Protein AF-A0A6B2G0W5-F1 (afdb_monomer_lite)

Organism: Myxobolus squamalis (NCBI:txid59785)

Structure (mmCIF, N/CA/C/O backbone):
data_AF-A0A6B2G0W5-F1
#
_entry.id   AF-A0A6B2G0W5-F1
#
loop_
_atom_site.group_PDB
_atom_site.id
_atom_site.type_symbol
_atom_site.label_atom_id
_atom_site.label_alt_id
_atom_site.label_comp_id
_atom_site.label_asym_id
_atom_site.label_entity_id
_atom_site.label_seq_id
_atom_site.pdbx_PDB_ins_code
_atom_site.Cartn_x
_atom_site.Cartn_y
_atom_site.Cartn_z
_atom_site.occupancy
_atom_site.B_iso_or_equiv
_atom_site.auth_seq_id
_atom_site.auth_comp_id
_atom_site.auth_asym_id
_atom_site.auth_atom_id
_atom_site.pdbx_PDB_model_num
ATOM 1 N N . ILE A 1 1 ? 0.445 6.694 31.716 1.00 33.97 1 ILE A N 1
ATOM 2 C CA . ILE A 1 1 ? 1.192 5.684 30.929 1.00 33.97 1 ILE A CA 1
ATOM 3 C C . ILE A 1 1 ? 0.984 6.035 29.463 1.00 33.97 1 ILE A C 1
ATOM 5 O O . ILE A 1 1 ? -0.129 5.885 28.974 1.00 33.97 1 ILE A O 1
ATOM 9 N N . SER A 1 2 ? 1.980 6.622 28.798 1.00 27.50 2 SER A N 1
ATOM 10 C CA . SER A 1 2 ? 1.926 6.848 27.351 1.00 27.50 2 SER A CA 1
ATOM 11 C C . SER A 1 2 ? 2.017 5.492 26.654 1.00 27.50 2 SER A C 1
ATOM 13 O O . SER A 1 2 ? 2.963 4.739 26.878 1.00 27.50 2 SER A O 1
ATOM 15 N N . LEU A 1 3 ? 1.008 5.144 25.854 1.00 33.47 3 LEU A N 1
ATOM 16 C CA . LEU A 1 3 ? 1.084 3.954 25.010 1.00 33.47 3 LEU A CA 1
ATOM 17 C C . LEU A 1 3 ? 2.195 4.167 23.966 1.00 33.47 3 LEU A C 1
ATOM 19 O O . LEU A 1 3 ? 2.324 5.285 23.456 1.00 33.47 3 LEU A O 1
ATOM 23 N N . PRO A 1 4 ? 3.000 3.137 23.643 1.00 34.88 4 PRO A N 1
ATOM 24 C CA . PRO A 1 4 ? 3.986 3.240 22.575 1.00 34.88 4 PRO A CA 1
ATOM 25 C C . PRO A 1 4 ? 3.297 3.645 21.267 1.00 34.88 4 PRO A C 1
ATOM 27 O O . PRO A 1 4 ? 2.165 3.233 20.995 1.00 34.88 4 PRO A O 1
ATOM 30 N N . ALA A 1 5 ? 3.973 4.472 20.465 1.00 39.47 5 ALA A N 1
ATOM 31 C CA . ALA A 1 5 ? 3.461 4.901 19.170 1.00 39.47 5 ALA A CA 1
ATOM 32 C C . ALA A 1 5 ? 3.174 3.666 18.309 1.00 39.47 5 ALA A C 1
ATOM 34 O O . ALA A 1 5 ? 4.062 2.849 18.067 1.00 39.47 5 ALA A O 1
ATOM 35 N N . ILE A 1 6 ? 1.926 3.511 17.875 1.00 48.94 6 ILE A N 1
ATOM 36 C CA . ILE A 1 6 ? 1.540 2.354 17.078 1.00 48.94 6 ILE A CA 1
ATOM 37 C C . ILE A 1 6 ? 1.966 2.614 15.633 1.00 48.94 6 ILE A C 1
ATOM 39 O O . ILE A 1 6 ? 1.494 3.563 15.007 1.00 48.94 6 ILE A O 1
ATOM 43 N N . SER A 1 7 ? 2.888 1.798 15.123 1.00 47.94 7 SER A N 1
ATOM 44 C CA . SER A 1 7 ? 3.306 1.835 13.723 1.00 47.94 7 SER A CA 1
ATOM 45 C C . SER A 1 7 ? 2.285 1.138 12.833 1.00 47.94 7 SER A C 1
ATOM 47 O O . SER A 1 7 ? 1.754 0.085 13.186 1.00 47.94 7 SER A O 1
ATOM 49 N N . SER A 1 8 ? 2.043 1.708 11.659 1.00 53.97 8 SER A N 1
ATOM 50 C CA . SER A 1 8 ? 1.344 1.020 10.585 1.00 53.97 8 SER A CA 1
ATOM 51 C C . SER A 1 8 ? 2.207 -0.126 10.059 1.00 53.97 8 SER A C 1
ATOM 53 O O . SER A 1 8 ? 3.430 -0.011 9.922 1.00 53.97 8 SER A O 1
ATOM 55 N N . HIS A 1 9 ? 1.560 -1.242 9.759 1.00 61.38 9 HIS A N 1
ATOM 56 C CA . HIS A 1 9 ? 2.193 -2.413 9.188 1.00 61.38 9 HIS A CA 1
ATOM 57 C C . HIS A 1 9 ? 1.568 -2.697 7.827 1.00 61.38 9 HIS A C 1
ATOM 59 O O . HIS A 1 9 ? 0.354 -2.677 7.637 1.00 61.38 9 HIS A O 1
ATOM 65 N N . MET A 1 10 ? 2.429 -2.962 6.856 1.00 71.12 10 MET A N 1
ATOM 66 C CA . MET A 1 10 ? 1.997 -3.604 5.627 1.00 71.12 10 MET A CA 1
ATOM 67 C C . MET A 1 10 ? 1.659 -5.053 5.963 1.00 71.12 10 MET A C 1
ATOM 69 O O . MET A 1 10 ? 2.498 -5.705 6.590 1.00 71.12 10 MET A O 1
ATOM 73 N N . PRO A 1 11 ? 0.494 -5.582 5.556 1.00 56.94 11 PRO A N 1
ATOM 74 C CA . PRO A 1 11 ? 0.101 -6.937 5.932 1.00 56.94 11 PRO A CA 1
ATOM 75 C C . PRO A 1 11 ? 1.122 -7.980 5.487 1.00 56.94 11 PRO A C 1
ATOM 77 O O . PRO A 1 11 ? 1.335 -8.981 6.152 1.00 56.94 11 PRO A O 1
ATOM 80 N N . HIS A 1 12 ? 1.799 -7.709 4.379 1.00 66.69 12 HIS A N 1
ATOM 81 C CA . HIS A 1 12 ? 2.718 -8.628 3.726 1.00 66.69 12 HIS A CA 1
ATOM 82 C C . HIS A 1 12 ? 4.195 -8.245 3.896 1.00 66.69 12 HIS A C 1
ATOM 84 O O . HIS A 1 12 ? 5.059 -8.847 3.257 1.00 66.69 12 HIS A O 1
ATOM 90 N N . ARG A 1 13 ? 4.511 -7.249 4.737 1.00 72.88 13 ARG A N 1
ATOM 91 C CA . ARG A 1 13 ? 5.904 -6.862 4.992 1.00 72.88 13 ARG A CA 1
ATOM 92 C C . ARG A 1 13 ? 6.540 -7.829 5.978 1.00 72.88 13 ARG A C 1
ATOM 94 O O . ARG A 1 13 ? 6.060 -8.008 7.095 1.00 72.88 13 ARG A O 1
ATOM 101 N N . LEU A 1 14 ? 7.684 -8.372 5.583 1.00 66.75 14 LEU A N 1
ATOM 102 C CA . LEU A 1 14 ? 8.526 -9.170 6.464 1.00 66.75 14 LEU A CA 1
ATOM 103 C C . LEU A 1 14 ? 9.409 -8.261 7.338 1.00 66.75 14 LEU A C 1
ATOM 105 O O . LEU A 1 14 ? 9.771 -7.158 6.912 1.00 66.75 14 LEU A O 1
ATOM 109 N N . PRO A 1 15 ? 9.787 -8.694 8.555 1.00 69.44 15 PRO A N 1
ATOM 110 C CA . PRO A 1 15 ? 10.801 -8.000 9.341 1.00 69.44 15 PRO A CA 1
ATOM 111 C C . PRO A 1 15 ? 12.079 -7.794 8.519 1.00 69.44 15 PRO A C 1
ATOM 113 O O . PRO A 1 15 ? 12.518 -8.703 7.811 1.00 69.44 15 PRO A O 1
ATOM 116 N N . LYS A 1 16 ? 12.694 -6.609 8.621 1.00 75.06 16 LYS A N 1
ATOM 117 C CA . LYS A 1 16 ? 13.994 -6.333 7.994 1.00 75.06 16 LYS A CA 1
ATOM 118 C C . LYS A 1 16 ? 15.086 -7.092 8.752 1.00 75.06 16 LYS A C 1
ATOM 120 O O . LYS A 1 16 ? 15.668 -6.558 9.690 1.00 75.06 16 LYS A O 1
ATOM 125 N N . LEU A 1 17 ? 15.295 -8.355 8.388 1.00 76.56 17 LEU A N 1
ATOM 126 C CA . LEU A 1 17 ? 16.346 -9.197 8.966 1.00 76.56 17 LEU A CA 1
ATOM 127 C C . LEU A 1 17 ? 17.730 -8.810 8.430 1.00 76.56 17 LEU A C 1
ATOM 129 O O . LEU A 1 17 ? 18.691 -8.790 9.191 1.00 76.56 17 LEU A O 1
ATOM 133 N N . ASP A 1 18 ? 17.810 -8.462 7.144 1.00 84.44 18 ASP A N 1
ATOM 134 C CA . ASP A 1 18 ? 18.999 -7.906 6.498 1.00 84.44 18 ASP A CA 1
ATOM 135 C C . ASP A 1 18 ? 18.712 -6.438 6.107 1.00 84.44 18 ASP A C 1
ATOM 137 O O . ASP A 1 18 ? 17.709 -6.164 5.437 1.00 84.44 18 ASP A O 1
ATOM 141 N N . PRO A 1 19 ? 19.537 -5.467 6.547 1.00 82.44 19 PRO A N 1
ATOM 142 C CA . PRO A 1 19 ? 19.355 -4.061 6.197 1.00 82.44 19 PRO A CA 1
ATOM 143 C C . PRO A 1 19 ? 19.582 -3.761 4.707 1.00 82.44 19 PRO A C 1
ATOM 145 O O . PRO A 1 19 ? 19.058 -2.761 4.218 1.00 82.44 19 PRO A O 1
ATOM 148 N N . LEU A 1 20 ? 20.338 -4.599 3.991 1.00 87.75 20 LEU A N 1
ATOM 149 C CA . LEU A 1 20 ? 20.686 -4.402 2.581 1.00 87.75 20 LEU A CA 1
ATOM 150 C C . LEU A 1 20 ? 19.699 -5.078 1.629 1.00 87.75 20 LEU A C 1
ATOM 152 O O . LEU A 1 20 ? 19.490 -4.573 0.524 1.00 87.75 20 LEU A O 1
ATOM 156 N N . ASN A 1 21 ? 19.101 -6.194 2.056 1.00 91.75 21 ASN A N 1
ATOM 157 C CA . ASN A 1 21 ? 18.176 -6.990 1.255 1.00 91.75 21 ASN A CA 1
ATOM 158 C C . ASN A 1 21 ? 16.942 -7.373 2.070 1.00 91.75 21 ASN A C 1
ATOM 160 O O . ASN A 1 21 ? 17.004 -8.194 2.982 1.00 91.75 21 ASN A O 1
ATOM 164 N N . TYR A 1 22 ? 15.788 -6.808 1.731 1.00 91.81 22 TYR A N 1
ATOM 165 C CA . TYR A 1 22 ? 14.559 -7.069 2.476 1.00 91.81 22 TYR A CA 1
ATOM 166 C C . TYR A 1 22 ? 13.320 -6.989 1.593 1.00 91.81 22 TYR A C 1
ATOM 168 O O . TYR A 1 22 ? 13.272 -6.266 0.599 1.00 91.81 22 TYR A O 1
ATOM 176 N N . TYR A 1 23 ? 12.283 -7.721 1.991 1.00 93.19 23 TYR A N 1
ATOM 177 C CA . TYR A 1 23 ? 10.992 -7.704 1.314 1.00 93.19 23 TYR A CA 1
ATOM 178 C C . TYR A 1 23 ? 10.145 -6.522 1.785 1.00 93.19 23 TYR A C 1
ATOM 180 O O . TYR A 1 23 ? 9.943 -6.314 2.983 1.00 93.19 23 TYR A O 1
ATOM 188 N N . LEU A 1 24 ? 9.610 -5.771 0.826 1.00 93.12 24 LEU A N 1
ATOM 189 C CA . LEU A 1 24 ? 8.559 -4.785 1.058 1.00 93.12 24 LEU A CA 1
ATOM 190 C C . LEU A 1 24 ? 7.192 -5.464 1.155 1.00 93.12 24 LEU A C 1
ATOM 192 O O . LEU A 1 24 ? 6.403 -5.107 2.028 1.00 93.12 24 LEU A O 1
ATOM 196 N N . THR A 1 25 ? 6.947 -6.452 0.290 1.00 94.00 25 THR A N 1
ATOM 197 C CA . THR A 1 25 ? 5.727 -7.265 0.282 1.00 94.00 25 THR A CA 1
ATOM 198 C C . THR A 1 25 ? 6.008 -8.673 -0.243 1.00 94.00 25 THR A C 1
ATOM 200 O O . THR A 1 25 ? 6.854 -8.869 -1.123 1.00 94.00 25 THR A O 1
ATOM 203 N N . TRP A 1 26 ? 5.282 -9.649 0.290 1.00 93.50 26 TRP A N 1
ATOM 204 C CA . TRP A 1 26 ? 5.163 -11.000 -0.245 1.00 93.50 26 TRP A CA 1
ATOM 205 C C . TRP A 1 26 ? 3.711 -11.459 -0.101 1.00 93.50 26 TRP A C 1
ATOM 207 O O . TRP A 1 26 ? 3.226 -11.706 1.007 1.00 93.50 26 TRP A O 1
ATOM 217 N N . ASN A 1 27 ? 3.016 -11.604 -1.225 1.00 91.31 27 ASN A N 1
ATOM 218 C CA . ASN A 1 27 ? 1.647 -12.112 -1.254 1.00 91.31 27 ASN A CA 1
ATOM 219 C C . ASN A 1 27 ? 1.510 -13.278 -2.251 1.00 91.31 27 ASN A C 1
ATOM 221 O O . ASN A 1 27 ? 2.501 -13.871 -2.681 1.00 91.31 27 ASN A O 1
ATOM 225 N N . THR A 1 28 ? 0.274 -13.656 -2.575 1.00 91.12 28 THR A N 1
ATOM 226 C CA . THR A 1 28 ? -0.022 -14.782 -3.473 1.00 91.12 28 THR A CA 1
ATOM 227 C C . THR A 1 28 ? 0.287 -14.506 -4.942 1.00 91.12 28 THR A C 1
ATOM 229 O O . THR A 1 28 ? 0.281 -15.447 -5.726 1.00 91.12 28 THR A O 1
ATOM 232 N N . ILE A 1 29 ? 0.534 -13.252 -5.324 1.00 94.00 29 ILE A N 1
ATOM 233 C CA . ILE A 1 29 ? 0.865 -12.854 -6.697 1.00 94.00 29 ILE A CA 1
ATOM 234 C C . ILE A 1 29 ? 2.377 -12.852 -6.908 1.00 94.00 29 ILE A C 1
ATOM 236 O O . ILE A 1 29 ? 2.876 -13.346 -7.920 1.00 94.00 29 ILE A O 1
ATOM 240 N N . GLY A 1 30 ? 3.121 -12.323 -5.939 1.00 94.88 30 GLY A N 1
ATOM 241 C CA . GLY A 1 30 ? 4.558 -12.178 -6.082 1.00 94.88 30 GLY A CA 1
ATOM 242 C C . GLY A 1 30 ? 5.251 -11.589 -4.866 1.00 94.88 30 GLY A C 1
ATOM 243 O O . GLY A 1 30 ? 4.706 -11.526 -3.758 1.00 94.88 30 GLY A O 1
ATOM 244 N N . THR A 1 31 ? 6.482 -11.151 -5.100 1.00 96.12 31 THR A N 1
ATOM 245 C CA . THR A 1 31 ? 7.335 -10.480 -4.125 1.00 96.12 31 THR A CA 1
ATOM 246 C C . THR A 1 31 ? 7.822 -9.143 -4.668 1.00 96.12 31 THR A C 1
ATOM 248 O O . THR A 1 31 ? 8.103 -8.989 -5.858 1.00 96.12 31 THR A O 1
ATOM 251 N N . VAL A 1 32 ? 7.951 -8.169 -3.769 1.00 97.25 32 VAL A N 1
ATOM 252 C CA . VAL A 1 32 ? 8.681 -6.925 -4.026 1.00 97.25 32 VAL A CA 1
ATOM 253 C C . VAL A 1 32 ? 9.747 -6.794 -2.954 1.00 97.25 32 VAL A C 1
ATOM 255 O O . VAL A 1 32 ? 9.435 -6.793 -1.761 1.00 97.25 32 VAL A O 1
ATOM 258 N N . ALA A 1 33 ? 11.002 -6.699 -3.372 1.00 95.75 33 ALA A N 1
ATOM 259 C CA . ALA A 1 33 ? 12.156 -6.604 -2.491 1.00 95.75 33 ALA A CA 1
ATOM 260 C C . ALA A 1 33 ? 13.023 -5.399 -2.849 1.00 95.75 33 ALA A C 1
ATOM 262 O O . ALA A 1 33 ? 13.127 -5.025 -4.014 1.00 95.75 33 ALA A O 1
ATOM 263 N N . VAL A 1 34 ? 13.673 -4.823 -1.843 1.00 95.38 34 VAL A N 1
ATOM 264 C CA . VAL A 1 34 ? 14.775 -3.879 -2.033 1.00 95.38 34 VAL A CA 1
ATOM 265 C C . VAL A 1 34 ? 16.074 -4.654 -1.890 1.00 95.38 34 VAL A C 1
ATOM 267 O O . VAL A 1 34 ? 16.225 -5.416 -0.935 1.00 95.38 34 VAL A O 1
ATOM 270 N N . LEU A 1 35 ? 16.984 -4.465 -2.841 1.00 95.19 35 LEU A N 1
ATOM 271 C CA . LEU A 1 35 ? 18.309 -5.071 -2.875 1.00 95.19 35 LEU A CA 1
ATOM 272 C C . LEU A 1 35 ? 19.355 -3.974 -3.039 1.00 95.19 35 LEU A C 1
ATOM 274 O O . LEU A 1 35 ? 19.201 -3.096 -3.889 1.00 95.19 35 LEU A O 1
ATOM 278 N N . THR A 1 36 ? 20.435 -4.050 -2.272 1.00 94.12 36 THR A N 1
ATOM 279 C CA . THR A 1 36 ? 21.589 -3.162 -2.441 1.00 94.12 36 THR A CA 1
ATOM 280 C C . THR A 1 36 ? 22.670 -3.889 -3.233 1.00 94.12 36 THR A C 1
ATOM 282 O O . THR A 1 36 ? 23.095 -4.981 -2.858 1.00 94.12 36 THR A O 1
ATOM 285 N N . THR A 1 37 ? 23.108 -3.312 -4.352 1.00 92.19 37 THR A N 1
ATOM 286 C CA . THR A 1 37 ? 24.182 -3.888 -5.171 1.00 92.19 37 THR A CA 1
ATOM 287 C C . THR A 1 37 ? 25.544 -3.744 -4.498 1.00 92.19 37 THR A C 1
ATOM 289 O O . THR A 1 37 ? 25.717 -2.962 -3.565 1.00 92.19 37 THR A O 1
ATOM 292 N N . VAL A 1 38 ? 26.545 -4.458 -5.023 1.00 89.44 38 VAL A N 1
ATOM 293 C CA . VAL A 1 38 ? 27.947 -4.347 -4.579 1.00 89.44 38 VAL A CA 1
ATOM 294 C C . VAL A 1 38 ? 28.461 -2.904 -4.679 1.00 89.44 38 VAL A C 1
ATOM 296 O O . VAL A 1 38 ? 29.177 -2.448 -3.794 1.00 89.44 38 VAL A O 1
ATOM 299 N N . ASP A 1 39 ? 28.021 -2.161 -5.698 1.00 90.25 39 ASP A N 1
ATOM 300 C CA . ASP A 1 39 ? 28.363 -0.745 -5.899 1.00 90.25 39 ASP A CA 1
ATOM 301 C C . ASP A 1 39 ? 27.563 0.216 -4.992 1.00 90.25 39 ASP A C 1
ATOM 303 O O . ASP A 1 39 ? 27.613 1.431 -5.179 1.00 90.25 39 ASP A O 1
ATOM 307 N N . GLY A 1 40 ? 26.763 -0.305 -4.056 1.00 89.44 40 GLY A N 1
ATOM 308 C CA . GLY A 1 40 ? 25.947 0.484 -3.132 1.00 89.44 40 GLY A CA 1
ATOM 309 C C . GLY A 1 40 ? 24.660 1.061 -3.732 1.00 89.44 40 GLY A C 1
ATOM 310 O O . GLY A 1 40 ? 24.051 1.939 -3.125 1.00 89.44 40 GLY A O 1
ATOM 311 N N . LYS A 1 41 ? 24.220 0.601 -4.912 1.00 91.56 41 LYS A N 1
ATOM 312 C CA . LYS A 1 41 ? 22.981 1.088 -5.545 1.00 91.56 41 LYS A CA 1
ATOM 313 C C . LYS A 1 41 ? 21.770 0.327 -5.017 1.00 91.56 41 LYS A C 1
ATOM 315 O O . LYS A 1 41 ? 21.776 -0.900 -4.991 1.00 91.56 41 LYS A O 1
ATOM 320 N N . SER A 1 42 ? 20.713 1.051 -4.663 1.00 94.06 42 SER A N 1
ATOM 321 C CA . SER A 1 42 ? 19.437 0.472 -4.233 1.00 94.06 42 SER A CA 1
ATOM 322 C C . SER A 1 42 ? 18.574 0.119 -5.452 1.00 94.06 42 SER A C 1
ATOM 324 O O . SER A 1 42 ? 18.397 0.935 -6.359 1.00 94.06 42 SER A O 1
ATOM 326 N N . ILE A 1 43 ? 18.051 -1.106 -5.498 1.00 96.81 43 ILE A N 1
ATOM 327 C CA . ILE A 1 43 ? 17.206 -1.635 -6.577 1.00 96.81 43 ILE A CA 1
ATOM 328 C C . ILE A 1 43 ? 15.918 -2.186 -5.971 1.00 96.81 43 ILE A C 1
ATOM 330 O O . ILE A 1 43 ? 15.966 -2.978 -5.033 1.00 96.81 43 ILE A O 1
ATOM 334 N N . VAL A 1 44 ? 14.768 -1.828 -6.542 1.00 97.12 44 VAL A N 1
ATOM 335 C CA . VAL A 1 44 ? 13.503 -2.525 -6.288 1.00 97.12 44 VAL A CA 1
ATOM 336 C C . VAL A 1 44 ? 13.367 -3.664 -7.294 1.00 97.12 44 VAL A C 1
ATOM 338 O O . VAL A 1 44 ? 13.323 -3.439 -8.504 1.00 97.12 44 VAL A O 1
ATOM 341 N N . LYS A 1 45 ? 13.301 -4.896 -6.794 1.00 97.50 45 LYS A N 1
ATOM 342 C CA . LYS A 1 45 ? 13.079 -6.110 -7.578 1.00 97.50 45 LYS A CA 1
ATOM 343 C C . LYS A 1 45 ? 11.657 -6.609 -7.370 1.00 97.50 45 LYS A C 1
ATOM 345 O O . LYS A 1 45 ? 11.255 -6.874 -6.239 1.00 97.50 45 LYS A O 1
ATOM 350 N N . ILE A 1 46 ? 10.931 -6.783 -8.467 1.00 97.38 46 ILE A N 1
ATOM 351 C CA . ILE A 1 46 ? 9.557 -7.285 -8.497 1.00 97.38 46 ILE A CA 1
ATOM 352 C C . ILE A 1 46 ? 9.572 -8.650 -9.184 1.00 97.38 46 ILE A C 1
ATOM 354 O O . ILE A 1 46 ? 10.072 -8.780 -10.306 1.00 97.38 46 ILE A O 1
ATOM 358 N N . GLN A 1 47 ? 9.058 -9.677 -8.511 1.00 97.19 47 GLN A N 1
ATOM 359 C CA . GLN A 1 47 ? 8.984 -11.037 -9.043 1.00 97.19 47 GLN A CA 1
ATOM 360 C C . GLN A 1 47 ? 7.564 -11.573 -8.924 1.00 97.19 47 GLN A C 1
ATOM 362 O O . GLN A 1 47 ? 6.976 -11.533 -7.848 1.00 97.19 47 GLN A O 1
ATOM 367 N N . PHE A 1 48 ? 7.044 -12.117 -10.017 1.00 96.00 48 PHE A N 1
ATOM 368 C CA . PHE A 1 48 ? 5.761 -12.808 -10.048 1.00 96.00 48 PHE A CA 1
ATOM 369 C C . PHE A 1 48 ? 5.986 -14.292 -9.784 1.00 96.00 48 PHE A C 1
ATOM 371 O O . PHE A 1 48 ? 6.955 -14.868 -10.287 1.00 96.00 48 PHE A O 1
ATOM 378 N N . HIS A 1 49 ? 5.104 -14.914 -9.000 1.00 94.81 49 HIS A N 1
ATOM 379 C CA . HIS A 1 49 ? 5.151 -16.366 -8.801 1.00 94.81 49 HIS A CA 1
ATOM 380 C C . HIS A 1 49 ? 4.793 -17.106 -10.092 1.00 94.81 49 HIS A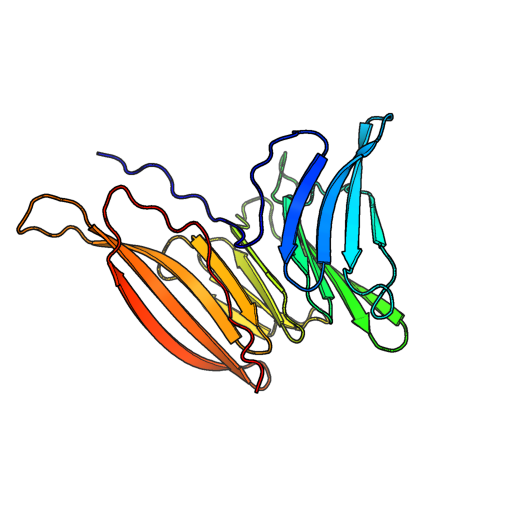 C 1
ATOM 382 O O . HIS A 1 49 ? 5.376 -18.147 -10.385 1.00 94.81 49 HIS A O 1
ATOM 388 N N . ASP A 1 50 ? 3.873 -16.542 -10.879 1.00 92.69 50 ASP A N 1
ATOM 389 C CA . ASP A 1 50 ? 3.548 -17.007 -12.224 1.00 92.69 50 ASP A CA 1
ATOM 390 C C . ASP A 1 50 ? 4.244 -16.134 -13.277 1.00 92.69 50 ASP A C 1
ATOM 392 O O . ASP A 1 50 ? 3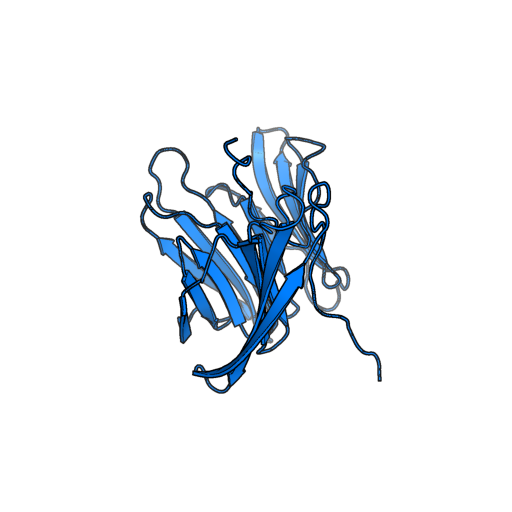.851 -15.000 -13.549 1.00 92.69 50 ASP A O 1
ATOM 396 N N . THR A 1 51 ? 5.295 -16.676 -13.887 1.00 90.12 51 THR A N 1
ATOM 397 C CA . THR A 1 51 ? 6.065 -15.979 -14.933 1.00 90.12 51 THR A CA 1
ATOM 398 C C . THR A 1 51 ? 5.351 -15.918 -16.282 1.00 90.12 51 THR A C 1
ATOM 400 O O . THR A 1 51 ? 5.785 -15.169 -17.156 1.00 90.12 51 THR A O 1
ATOM 403 N N . THR A 1 52 ? 4.257 -16.668 -16.461 1.00 89.69 52 THR A N 1
ATOM 404 C CA . THR A 1 52 ? 3.403 -16.545 -17.650 1.00 89.69 52 THR A CA 1
ATOM 405 C C . THR A 1 52 ? 2.544 -15.285 -17.600 1.00 89.69 52 THR A C 1
ATOM 407 O O . THR A 1 52 ? 2.145 -14.781 -18.647 1.00 89.69 52 THR A O 1
ATOM 410 N N . HIS A 1 53 ? 2.314 -14.748 -16.395 1.00 86.75 53 HIS A N 1
ATOM 411 C CA . HIS A 1 53 ? 1.576 -13.508 -16.180 1.00 86.75 53 HIS A CA 1
ATOM 412 C C . HIS A 1 53 ? 2.416 -12.280 -16.531 1.00 86.75 53 HIS A C 1
ATOM 414 O O . HIS A 1 53 ? 2.006 -11.453 -17.341 1.00 86.75 53 HIS A O 1
ATOM 420 N N . HIS A 1 54 ? 3.605 -12.158 -15.933 1.00 92.19 54 HIS A N 1
ATOM 421 C CA . HIS A 1 54 ? 4.521 -11.060 -16.226 1.00 92.19 54 HIS A CA 1
ATOM 422 C C . HIS A 1 54 ? 5.975 -11.423 -15.891 1.00 92.19 54 HIS A C 1
ATOM 424 O O . HIS A 1 54 ? 6.264 -12.164 -14.947 1.00 92.19 54 HIS A O 1
ATOM 430 N N . SER A 1 55 ? 6.918 -10.870 -16.657 1.00 92.50 55 SER A N 1
ATOM 431 C CA . SER A 1 55 ? 8.352 -11.024 -16.388 1.00 92.50 55 SER A CA 1
ATOM 432 C C . SER A 1 55 ? 8.795 -10.234 -15.145 1.00 92.50 55 SER A C 1
ATOM 434 O O . SER A 1 55 ? 8.121 -9.307 -14.697 1.00 92.50 55 SER A O 1
ATOM 436 N N . SER A 1 56 ? 9.935 -10.589 -14.547 1.00 95.00 56 SER A N 1
ATOM 437 C CA . SER A 1 56 ? 10.465 -9.833 -13.404 1.00 95.00 56 SER A CA 1
ATOM 438 C C . SER A 1 56 ? 10.860 -8.410 -13.799 1.00 95.00 56 SER A C 1
ATOM 440 O O . SER A 1 56 ? 11.487 -8.220 -14.840 1.00 95.00 56 SER A O 1
ATOM 442 N N . ILE A 1 57 ? 10.605 -7.441 -12.920 1.00 95.69 57 ILE A N 1
ATOM 443 C CA . ILE A 1 57 ? 10.939 -6.028 -13.143 1.00 95.69 57 ILE A CA 1
ATOM 444 C C . ILE A 1 57 ? 12.050 -5.612 -12.172 1.00 95.69 57 ILE A C 1
ATOM 446 O O . ILE A 1 57 ? 12.030 -5.971 -10.992 1.00 95.69 57 ILE A O 1
ATOM 450 N N . LEU A 1 58 ? 13.025 -4.851 -12.673 1.00 95.81 58 LEU A N 1
ATOM 451 C CA . LEU A 1 58 ? 14.099 -4.243 -11.886 1.00 95.81 58 LEU A CA 1
ATOM 452 C C . LEU A 1 58 ? 14.045 -2.726 -12.054 1.00 95.81 58 LEU A C 1
ATOM 454 O O . LEU A 1 58 ? 14.170 -2.223 -13.168 1.00 95.81 58 LEU A O 1
ATOM 458 N N . LEU A 1 59 ? 13.886 -2.007 -10.946 1.00 95.75 59 LEU A N 1
ATOM 459 C CA . LEU A 1 59 ? 13.824 -0.548 -10.915 1.00 95.75 59 LEU A CA 1
ATOM 460 C C . LEU A 1 59 ? 14.964 -0.004 -10.059 1.00 95.75 59 LEU A C 1
ATOM 462 O O . LEU A 1 59 ? 15.243 -0.533 -8.984 1.00 95.75 59 LEU A O 1
ATOM 466 N N . GLN A 1 60 ? 15.604 1.078 -10.497 1.00 95.06 60 GLN A N 1
ATOM 467 C CA . GLN A 1 60 ? 16.512 1.818 -9.620 1.00 95.06 60 GLN A CA 1
ATOM 468 C C . GLN A 1 60 ? 15.698 2.521 -8.533 1.00 95.06 60 GLN A C 1
ATOM 470 O O . GLN A 1 60 ? 14.743 3.236 -8.830 1.00 95.06 60 GLN A O 1
ATOM 475 N N . ASN A 1 61 ? 16.075 2.326 -7.274 1.00 93.00 61 ASN A N 1
ATOM 476 C CA . ASN A 1 61 ? 15.357 2.877 -6.134 1.00 93.00 61 ASN A CA 1
ATOM 477 C C . ASN A 1 61 ? 15.910 4.256 -5.744 1.00 93.00 61 ASN A C 1
ATOM 479 O O . ASN A 1 61 ? 16.438 4.434 -4.652 1.00 93.00 61 ASN A O 1
ATOM 483 N N . ASN A 1 62 ? 15.822 5.222 -6.660 1.00 90.75 62 ASN A N 1
ATOM 484 C CA . ASN A 1 62 ? 16.330 6.582 -6.431 1.00 90.75 62 ASN A CA 1
ATOM 485 C C . ASN A 1 62 ? 15.458 7.389 -5.452 1.00 90.75 62 ASN A C 1
ATOM 487 O O . ASN A 1 62 ? 15.905 8.407 -4.933 1.00 90.75 62 ASN A O 1
ATOM 491 N N . ASP A 1 63 ? 14.220 6.942 -5.228 1.00 90.12 63 ASP A N 1
ATOM 492 C CA . ASP A 1 63 ? 13.232 7.598 -4.370 1.00 90.12 63 ASP A CA 1
ATOM 493 C C . ASP A 1 63 ? 13.103 6.936 -2.987 1.00 90.12 63 ASP A C 1
ATOM 495 O O . ASP A 1 63 ? 12.213 7.307 -2.228 1.00 90.12 63 ASP A O 1
ATOM 499 N N . ASP A 1 64 ? 13.948 5.952 -2.656 1.00 90.19 64 ASP A N 1
ATOM 500 C CA . ASP A 1 64 ? 13.910 5.214 -1.385 1.00 90.19 64 ASP A CA 1
ATOM 501 C C . ASP A 1 64 ? 12.517 4.646 -1.041 1.00 90.19 64 ASP A C 1
ATOM 503 O O . ASP A 1 64 ? 11.999 4.781 0.074 1.00 90.19 64 ASP A O 1
ATOM 507 N N . PHE A 1 65 ? 11.888 3.970 -2.008 1.00 93.06 65 PHE A N 1
ATOM 508 C CA . PHE A 1 65 ? 10.608 3.296 -1.814 1.00 93.06 65 PHE A CA 1
ATOM 509 C C . PHE A 1 65 ? 10.677 2.325 -0.631 1.00 93.06 65 PHE A C 1
ATOM 511 O O . PHE A 1 65 ? 11.487 1.395 -0.593 1.00 93.06 65 PHE A O 1
ATOM 518 N N . CYS A 1 66 ? 9.796 2.549 0.342 1.00 90.62 66 CYS A N 1
ATOM 519 C CA . CYS A 1 66 ? 9.761 1.818 1.602 1.00 90.62 66 CYS A CA 1
ATOM 520 C C . CYS A 1 66 ? 8.437 1.072 1.806 1.00 90.62 66 CYS A C 1
ATOM 522 O O . CYS A 1 66 ? 8.353 0.199 2.667 1.00 90.62 66 CYS A O 1
ATOM 524 N N . PHE A 1 67 ? 7.417 1.358 1.002 1.00 94.12 67 PHE A N 1
ATOM 525 C CA . PHE A 1 67 ? 6.139 0.657 0.953 1.00 94.12 67 PHE A CA 1
ATOM 526 C C . PHE A 1 67 ? 5.948 0.041 -0.431 1.00 94.12 67 PHE A C 1
ATOM 528 O O . PHE A 1 67 ? 6.320 0.659 -1.425 1.00 94.12 67 PHE A O 1
ATOM 535 N N . ALA A 1 68 ? 5.357 -1.152 -0.494 1.00 95.94 68 ALA A N 1
ATOM 536 C CA . ALA A 1 68 ? 4.958 -1.763 -1.752 1.00 95.94 68 ALA A CA 1
ATOM 537 C C . ALA A 1 68 ? 3.745 -2.670 -1.564 1.00 95.94 68 ALA A C 1
ATOM 539 O O . ALA A 1 68 ? 3.588 -3.265 -0.497 1.00 95.94 68 ALA A O 1
ATOM 540 N N . ASP A 1 69 ? 2.960 -2.824 -2.624 1.00 96.81 69 ASP A N 1
ATOM 541 C CA . ASP A 1 69 ? 1.996 -3.909 -2.766 1.00 96.81 69 ASP A CA 1
ATOM 542 C C . ASP A 1 69 ? 1.866 -4.323 -4.242 1.00 96.81 69 ASP A C 1
ATOM 544 O O . ASP A 1 69 ? 2.196 -3.547 -5.143 1.00 96.81 69 ASP A O 1
ATOM 548 N N . ILE A 1 70 ? 1.436 -5.560 -4.496 1.00 95.81 70 ILE A N 1
ATOM 549 C CA . ILE A 1 70 ? 1.395 -6.154 -5.841 1.00 95.81 70 ILE A CA 1
ATOM 550 C C . ILE A 1 70 ? 0.091 -6.917 -6.083 1.00 95.81 70 ILE A C 1
ATOM 552 O O . ILE A 1 70 ? -0.366 -7.682 -5.240 1.00 95.81 70 ILE A O 1
ATOM 556 N N . SER A 1 71 ? -0.495 -6.729 -7.257 1.00 95.12 71 SER A N 1
ATOM 557 C CA . SER A 1 71 ? -1.686 -7.415 -7.752 1.00 95.12 71 SER A CA 1
ATOM 558 C C . SER A 1 71 ? -1.419 -7.989 -9.149 1.00 95.12 71 SER A C 1
ATOM 560 O O . SER A 1 71 ? -0.319 -7.840 -9.687 1.00 95.12 71 SER A O 1
ATOM 562 N N . ASN A 1 72 ? -2.407 -8.656 -9.752 1.00 93.38 72 ASN A N 1
ATOM 563 C CA . ASN A 1 72 ? -2.274 -9.106 -11.138 1.00 93.38 72 ASN A CA 1
ATOM 564 C C . ASN A 1 72 ? -2.307 -7.923 -12.112 1.00 93.38 72 ASN A C 1
ATOM 566 O O . ASN A 1 72 ? -1.757 -8.025 -13.202 1.00 93.38 72 ASN A O 1
ATOM 570 N N . ALA A 1 73 ? -2.940 -6.806 -11.749 1.00 95.00 73 ALA A N 1
ATOM 571 C CA . ALA A 1 73 ? -3.033 -5.649 -12.637 1.00 95.00 73 ALA A CA 1
ATOM 572 C C . ALA A 1 73 ? -1.952 -4.590 -12.400 1.00 95.00 73 ALA A C 1
ATOM 574 O O . ALA A 1 73 ? -1.736 -3.761 -13.281 1.00 95.00 73 ALA A O 1
ATOM 575 N N . ALA A 1 74 ? -1.309 -4.552 -11.229 1.00 96.12 74 ALA A N 1
ATOM 576 C CA . ALA A 1 74 ? -0.328 -3.515 -10.934 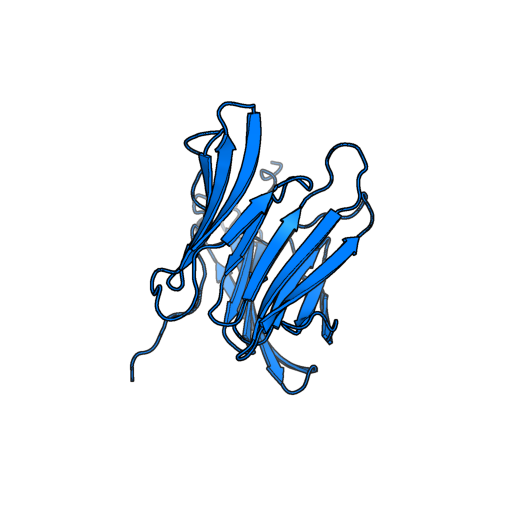1.00 96.12 74 ALA A CA 1
ATOM 577 C C . ALA A 1 74 ? 0.614 -3.834 -9.775 1.00 96.12 74 ALA A C 1
ATOM 579 O O . ALA A 1 74 ? 0.303 -4.595 -8.861 1.00 96.12 74 ALA A O 1
ATOM 580 N N . VAL A 1 75 ? 1.740 -3.132 -9.759 1.00 97.25 75 VAL A N 1
ATOM 581 C CA . VAL A 1 75 ? 2.566 -2.934 -8.567 1.00 97.25 75 VAL A CA 1
ATOM 582 C C . VAL A 1 75 ? 2.534 -1.460 -8.191 1.00 97.25 75 VAL A C 1
ATOM 584 O O . VAL A 1 75 ? 2.639 -0.587 -9.054 1.00 97.25 75 VAL A O 1
ATOM 587 N N . CYS A 1 76 ? 2.388 -1.170 -6.903 1.00 97.00 76 CYS A N 1
ATOM 588 C CA . CYS A 1 76 ? 2.494 0.184 -6.377 1.00 97.00 76 CYS A CA 1
ATOM 589 C C . CYS A 1 76 ? 3.601 0.252 -5.326 1.00 97.00 76 CYS A C 1
ATOM 591 O O . CYS A 1 76 ? 3.785 -0.666 -4.528 1.00 97.00 76 CYS A O 1
ATOM 593 N N . LEU A 1 77 ? 4.348 1.349 -5.344 1.00 97.38 77 LEU A N 1
ATOM 594 C CA . LEU A 1 77 ? 5.448 1.668 -4.449 1.00 97.38 77 LEU A CA 1
ATOM 595 C C . LEU A 1 77 ? 5.182 3.034 -3.825 1.00 97.38 77 LEU A C 1
ATOM 597 O O . LEU A 1 77 ? 4.644 3.924 -4.483 1.00 97.38 77 LEU A O 1
ATOM 601 N N . ALA A 1 78 ? 5.583 3.230 -2.574 1.00 95.62 78 ALA A N 1
ATOM 602 C CA . ALA A 1 78 ? 5.571 4.556 -1.974 1.00 95.62 78 ALA A CA 1
ATOM 603 C C . ALA A 1 78 ? 6.823 4.826 -1.144 1.00 95.62 78 ALA A C 1
ATOM 605 O O . ALA A 1 78 ? 7.363 3.931 -0.485 1.00 95.62 78 ALA A O 1
ATOM 606 N N . SER A 1 79 ? 7.283 6.070 -1.204 1.00 92.25 79 SER A N 1
ATOM 607 C CA . SER A 1 79 ? 8.426 6.573 -0.456 1.00 92.25 79 SER A CA 1
ATOM 608 C C . SER A 1 79 ? 7.980 7.564 0.604 1.00 92.25 79 SER A C 1
ATOM 610 O O . SER A 1 79 ? 7.038 8.336 0.418 1.00 92.25 79 SER A O 1
ATOM 612 N N . THR A 1 80 ? 8.669 7.530 1.737 1.00 84.62 80 THR A N 1
ATOM 613 C CA . THR A 1 80 ? 8.505 8.517 2.802 1.00 84.62 80 THR A CA 1
ATOM 614 C C . THR A 1 80 ? 9.659 9.497 2.756 1.00 84.62 80 THR A C 1
ATOM 616 O O . THR A 1 80 ? 10.802 9.055 2.671 1.00 84.62 80 THR A O 1
ATOM 619 N N . SER A 1 81 ? 9.363 10.791 2.865 1.00 74.12 81 SER A N 1
ATOM 620 C CA . SER A 1 81 ? 10.340 11.873 2.829 1.00 74.12 81 SER A CA 1
ATOM 621 C C . SER A 1 81 ? 11.511 11.585 3.760 1.00 74.12 81 SER A C 1
ATOM 623 O O . SER A 1 81 ? 11.356 11.442 4.976 1.00 74.12 81 SER A O 1
ATOM 625 N N . THR A 1 82 ? 12.697 11.534 3.171 1.00 65.00 82 THR A N 1
ATOM 626 C CA . THR A 1 82 ? 13.963 11.718 3.860 1.00 65.00 82 THR A CA 1
ATOM 627 C C . THR A 1 82 ? 14.492 13.084 3.422 1.00 65.00 82 THR A C 1
ATOM 629 O O . THR A 1 82 ? 14.442 13.444 2.248 1.00 65.00 82 THR A O 1
ATOM 632 N N . LEU A 1 83 ? 14.951 13.899 4.377 1.00 66.88 83 LEU A N 1
ATOM 633 C CA . LEU A 1 83 ? 15.659 15.159 4.093 1.00 66.88 83 LEU A CA 1
ATOM 634 C C . LEU A 1 83 ? 14.843 16.240 3.345 1.00 66.88 83 LEU A C 1
ATOM 636 O O . LEU A 1 83 ? 15.413 17.056 2.627 1.00 66.88 83 LEU A O 1
ATOM 640 N N . GLY A 1 84 ? 13.519 16.286 3.532 1.00 67.62 84 GLY A N 1
ATOM 641 C CA . GLY A 1 84 ? 12.670 17.359 2.992 1.00 67.62 84 GLY A CA 1
ATOM 642 C C . GLY A 1 84 ? 12.250 17.177 1.531 1.00 67.62 84 GLY A C 1
ATOM 643 O O . GLY A 1 84 ? 11.642 18.082 0.966 1.00 67.62 84 GLY A O 1
ATOM 644 N N . LEU A 1 85 ? 12.534 16.015 0.934 1.00 79.69 85 LEU A N 1
ATOM 645 C CA . LEU A 1 85 ? 12.029 15.636 -0.387 1.00 79.69 85 LEU A CA 1
ATOM 646 C C . LEU A 1 85 ? 10.528 15.324 -0.343 1.00 79.69 85 LEU A C 1
ATOM 648 O O . LEU A 1 85 ? 10.002 14.903 0.688 1.00 79.69 85 LEU A O 1
ATOM 652 N N . ASP A 1 86 ? 9.838 15.498 -1.466 1.00 88.00 86 ASP A N 1
ATOM 653 C CA . ASP A 1 86 ? 8.430 15.121 -1.583 1.00 88.00 86 ASP A CA 1
ATOM 654 C C . ASP A 1 86 ? 8.243 13.608 -1.409 1.00 88.00 86 ASP A C 1
ATOM 656 O O . ASP A 1 86 ? 9.013 12.796 -1.926 1.00 88.00 86 ASP A O 1
ATOM 660 N N . ASN A 1 87 ? 7.173 13.229 -0.712 1.00 90.94 87 ASN A N 1
ATOM 661 C CA . ASN A 1 87 ? 6.735 11.840 -0.649 1.00 90.94 87 ASN A CA 1
ATOM 662 C C . ASN A 1 87 ? 6.173 11.442 -2.017 1.00 90.94 87 ASN A C 1
ATOM 664 O O . ASN A 1 87 ? 5.448 12.227 -2.631 1.00 90.94 87 ASN A O 1
ATOM 668 N N . LYS A 1 88 ? 6.437 10.223 -2.491 1.00 93.62 88 LYS A N 1
ATOM 669 C CA . LYS A 1 88 ? 5.946 9.776 -3.802 1.00 93.62 88 LYS A CA 1
ATOM 670 C C . LYS A 1 88 ? 5.173 8.478 -3.698 1.00 93.62 88 LYS A C 1
ATOM 672 O O . LYS A 1 88 ? 5.521 7.594 -2.922 1.00 93.62 88 LYS A O 1
ATOM 677 N N . ILE A 1 89 ? 4.153 8.358 -4.537 1.00 95.75 89 ILE A N 1
ATOM 678 C CA . ILE A 1 89 ? 3.602 7.073 -4.958 1.00 95.75 89 ILE A CA 1
ATOM 679 C C . ILE A 1 89 ? 3.980 6.857 -6.422 1.00 95.75 89 ILE A C 1
ATOM 681 O O . ILE A 1 89 ? 3.838 7.765 -7.242 1.00 95.75 89 ILE A O 1
ATOM 685 N N . TYR A 1 90 ? 4.470 5.664 -6.723 1.00 97.00 90 TYR A N 1
ATOM 686 C CA . TYR A 1 90 ? 4.784 5.195 -8.062 1.00 97.00 90 TYR A CA 1
ATOM 687 C C . TYR A 1 90 ? 3.993 3.925 -8.329 1.00 97.00 90 TYR A C 1
ATOM 689 O O . TYR A 1 90 ? 3.905 3.060 -7.460 1.00 97.00 90 TYR A O 1
ATOM 697 N N . CYS A 1 91 ? 3.412 3.794 -9.510 1.00 97.31 91 CYS A N 1
ATOM 698 C CA . CYS A 1 91 ? 2.686 2.593 -9.879 1.00 97.31 91 CYS A CA 1
ATOM 699 C C . CYS A 1 91 ? 3.006 2.193 -11.309 1.00 97.31 91 CYS A C 1
ATOM 701 O O . CYS A 1 91 ? 3.032 3.043 -12.193 1.00 97.31 91 CYS A O 1
ATOM 703 N N . VAL A 1 92 ? 3.199 0.892 -11.517 1.00 96.88 92 VAL A N 1
ATOM 704 C CA . VAL A 1 92 ? 3.258 0.266 -12.838 1.00 96.88 92 VAL A CA 1
ATOM 705 C C . VAL A 1 92 ? 1.999 -0.571 -13.007 1.00 96.88 92 VAL A C 1
ATOM 707 O O . VAL A 1 92 ? 1.722 -1.448 -12.188 1.00 96.88 92 VAL A O 1
ATOM 710 N N . CYS A 1 93 ? 1.242 -0.287 -14.061 1.00 95.00 93 CYS A N 1
ATOM 711 C CA . CYS A 1 93 ? 0.034 -1.002 -14.451 1.00 95.00 93 CYS A CA 1
ATOM 712 C C . CYS A 1 93 ? 0.376 -1.994 -15.557 1.00 95.00 93 CYS A C 1
ATOM 714 O O . CYS A 1 93 ? 0.875 -1.584 -16.606 1.00 95.00 93 CYS A O 1
ATOM 716 N N . PHE A 1 94 ? 0.039 -3.260 -15.351 1.00 92.38 94 PHE A N 1
ATOM 717 C CA . PHE A 1 94 ? 0.199 -4.336 -16.321 1.00 92.38 94 PHE A CA 1
ATOM 718 C C . PHE A 1 94 ? -1.050 -4.373 -17.209 1.00 92.38 94 PHE A C 1
ATOM 720 O O . PHE A 1 94 ? -2.067 -4.978 -16.864 1.00 92.38 94 PHE A O 1
ATOM 727 N N . LEU A 1 95 ? -1.021 -3.652 -18.332 1.00 82.50 95 LEU A N 1
ATOM 728 C CA . LEU A 1 95 ? -2.107 -3.684 -19.318 1.00 82.50 95 LEU A CA 1
ATOM 729 C C . LEU A 1 95 ? -1.800 -4.723 -20.399 1.00 82.50 95 LEU A C 1
ATOM 731 O O . LEU A 1 95 ? -0.642 -4.975 -20.715 1.00 82.50 95 LEU A O 1
ATOM 735 N N . LEU A 1 96 ? -2.849 -5.252 -21.039 1.00 74.75 96 LEU A N 1
ATOM 736 C CA . LEU A 1 96 ? -2.774 -6.356 -22.009 1.00 74.75 96 LEU A CA 1
ATOM 737 C C . LEU A 1 96 ? -1.689 -6.191 -23.095 1.00 74.75 96 LEU A C 1
ATOM 739 O O . LEU A 1 96 ? -1.108 -7.174 -23.537 1.00 74.75 96 LEU A O 1
ATOM 743 N N . ASN A 1 97 ? -1.437 -4.953 -23.535 1.00 74.50 97 ASN A N 1
ATOM 744 C CA . ASN A 1 97 ? -0.545 -4.669 -24.663 1.00 74.50 97 ASN A CA 1
ATOM 745 C C . ASN A 1 97 ? 0.776 -4.001 -24.260 1.00 74.50 97 ASN A C 1
ATOM 747 O O . ASN A 1 97 ? 1.739 -4.056 -25.025 1.00 74.50 97 ASN A O 1
ATOM 751 N N . ARG A 1 98 ? 0.807 -3.289 -23.129 1.00 81.50 98 ARG A N 1
ATOM 752 C CA . ARG A 1 98 ? 1.968 -2.507 -22.693 1.00 81.50 98 ARG A CA 1
ATOM 753 C C . ARG A 1 98 ? 1.802 -2.065 -21.249 1.00 81.50 98 ARG A C 1
ATOM 755 O O . ARG A 1 98 ? 0.755 -1.529 -20.894 1.00 81.50 98 ARG A O 1
ATOM 762 N N . ASP A 1 99 ? 2.881 -2.142 -20.488 1.00 90.25 99 ASP A N 1
ATOM 763 C CA . ASP A 1 99 ? 2.939 -1.507 -19.182 1.00 90.25 99 ASP A CA 1
ATOM 764 C C . ASP A 1 99 ? 2.860 0.017 -19.290 1.00 90.25 99 ASP A C 1
ATOM 766 O O . ASP A 1 99 ? 3.504 0.654 -20.135 1.00 90.25 99 ASP A O 1
ATOM 770 N N . THR A 1 100 ? 2.075 0.605 -18.397 1.00 93.31 100 THR A N 1
ATOM 771 C CA . THR A 1 100 ? 2.009 2.055 -18.214 1.00 93.31 100 THR A CA 1
ATOM 772 C C . THR A 1 100 ? 2.291 2.381 -16.769 1.00 93.31 100 THR A C 1
ATOM 774 O O . THR A 1 100 ? 1.706 1.767 -15.879 1.00 93.31 100 THR A O 1
ATOM 777 N N . ASP A 1 101 ? 3.122 3.379 -16.529 1.00 95.19 101 ASP A N 1
ATOM 778 C CA . ASP A 1 101 ? 3.436 3.838 -15.191 1.00 95.19 101 ASP A CA 1
ATOM 779 C C . ASP A 1 101 ? 2.956 5.266 -14.935 1.00 95.19 101 ASP A C 1
ATOM 781 O O . ASP A 1 101 ? 2.739 6.062 -15.853 1.00 95.19 101 ASP A O 1
ATOM 785 N N . TRP A 1 102 ? 2.752 5.583 -13.661 1.00 96.75 102 TRP A N 1
ATOM 786 C CA . TRP A 1 102 ? 2.427 6.929 -13.216 1.00 96.75 102 TRP A CA 1
ATOM 787 C C . TRP A 1 102 ? 3.019 7.209 -11.837 1.00 96.75 102 TRP A C 1
ATOM 789 O O . TRP A 1 102 ? 3.210 6.314 -11.010 1.00 96.75 102 TRP A O 1
ATOM 799 N N . THR A 1 103 ? 3.266 8.493 -11.584 1.00 96.25 103 THR A N 1
ATOM 800 C CA . THR A 1 103 ? 3.826 8.992 -10.327 1.00 96.25 103 THR A CA 1
ATOM 801 C C . THR A 1 103 ? 2.975 10.134 -9.807 1.00 96.25 103 THR A C 1
ATOM 803 O O . THR A 1 103 ? 2.543 10.996 -10.574 1.00 96.25 103 THR A O 1
ATOM 806 N N . LYS A 1 104 ? 2.779 10.188 -8.490 1.00 95.38 104 LYS A N 1
ATOM 807 C CA . LYS A 1 104 ? 2.206 11.356 -7.822 1.00 95.38 104 LYS A CA 1
ATOM 808 C C . LYS A 1 104 ? 3.055 11.751 -6.621 1.00 95.38 104 LYS A C 1
ATOM 810 O O . LYS A 1 104 ? 3.353 10.919 -5.766 1.00 95.38 104 LYS A O 1
ATOM 815 N N . SER A 1 105 ? 3.418 13.027 -6.572 1.00 93.50 105 SER A N 1
ATOM 816 C CA . SER A 1 105 ? 4.152 13.621 -5.457 1.00 93.50 105 SER A CA 1
ATOM 817 C C . SER A 1 105 ? 3.193 14.235 -4.442 1.00 93.50 105 SER A C 1
ATOM 819 O O . SER A 1 105 ? 2.133 14.761 -4.793 1.00 93.50 105 SER A O 1
ATOM 821 N N . PHE A 1 106 ? 3.591 14.191 -3.181 1.00 91.06 106 PHE A N 1
ATOM 822 C CA . PHE A 1 106 ? 2.933 14.841 -2.062 1.00 91.06 106 PHE A CA 1
ATOM 823 C C . PHE A 1 106 ? 3.963 15.636 -1.267 1.00 91.06 106 PHE A C 1
ATOM 825 O O . PHE A 1 106 ? 5.127 15.245 -1.208 1.00 91.06 106 PHE A O 1
ATOM 832 N N . SER A 1 107 ? 3.516 16.705 -0.607 1.00 86.69 107 SER A N 1
ATOM 833 C CA . SER A 1 107 ? 4.400 17.565 0.182 1.00 86.69 107 SER A CA 1
ATOM 834 C C . SER A 1 107 ? 5.233 16.767 1.184 1.00 86.69 107 SER A C 1
ATOM 836 O O . SER A 1 107 ? 4.766 15.770 1.746 1.00 86.69 107 SER A O 1
ATOM 838 N N . SER A 1 108 ? 6.454 17.216 1.445 1.00 83.38 108 SER A N 1
ATOM 839 C CA . SER A 1 108 ? 7.360 16.607 2.427 1.00 83.38 108 SER A CA 1
ATOM 840 C C . SER A 1 108 ? 6.760 16.508 3.839 1.00 83.38 108 SER A C 1
ATOM 842 O O . SER A 1 108 ? 6.985 15.515 4.525 1.00 83.38 108 SER A O 1
ATOM 844 N N . ASP A 1 109 ? 5.900 17.456 4.230 1.00 83.06 109 ASP A N 1
ATOM 845 C CA . ASP A 1 109 ? 5.185 17.457 5.523 1.00 83.06 109 ASP A CA 1
ATOM 846 C C . ASP A 1 109 ? 4.157 16.331 5.678 1.00 83.06 109 ASP A C 1
ATOM 848 O O . ASP A 1 109 ? 3.578 16.122 6.749 1.00 83.06 109 ASP A O 1
ATOM 852 N N . SER A 1 110 ? 3.859 15.628 4.591 1.00 84.25 110 SER A N 1
ATOM 853 C CA . SER A 1 110 ? 2.901 14.548 4.638 1.00 84.25 110 SER A CA 1
ATOM 854 C C . SER A 1 110 ? 3.489 13.232 5.117 1.00 84.25 110 SER A C 1
ATOM 856 O O . SER A 1 110 ? 4.646 12.899 4.878 1.00 84.25 110 SER A O 1
ATOM 858 N N . LYS A 1 111 ? 2.650 12.449 5.792 1.00 87.69 111 LYS A N 1
ATOM 859 C CA . LYS A 1 111 ? 3.028 11.161 6.354 1.00 87.69 111 LYS A CA 1
ATOM 860 C C . LYS A 1 111 ? 2.269 10.050 5.653 1.00 87.69 111 LYS A C 1
ATOM 862 O O . LYS A 1 111 ? 1.108 9.788 5.978 1.00 87.69 111 LYS A O 1
ATOM 867 N N . ILE A 1 112 ? 2.943 9.372 4.728 1.00 91.25 112 ILE A N 1
ATOM 868 C CA . ILE A 1 112 ? 2.472 8.089 4.206 1.00 91.25 112 ILE A CA 1
ATOM 869 C C . ILE A 1 112 ? 2.583 7.049 5.322 1.00 91.25 112 ILE A C 1
ATOM 871 O O . ILE A 1 112 ? 3.620 6.907 5.969 1.00 91.25 112 ILE A O 1
ATOM 875 N N . GLN A 1 113 ? 1.480 6.354 5.575 1.00 91.50 113 GLN A N 1
ATOM 876 C CA . GLN A 1 113 ? 1.360 5.371 6.647 1.00 91.50 113 GLN A CA 1
ATOM 877 C C . GLN A 1 113 ? 1.188 3.962 6.087 1.00 91.50 113 GLN A C 1
ATOM 879 O O . GLN A 1 113 ? 1.750 3.017 6.629 1.00 91.50 113 GLN A O 1
ATOM 884 N N . ASN A 1 114 ? 0.415 3.785 5.021 1.00 93.12 114 ASN A N 1
ATOM 885 C CA . ASN A 1 114 ? 0.141 2.463 4.469 1.00 93.12 114 ASN A CA 1
ATOM 886 C C . ASN A 1 114 ? -0.226 2.572 2.986 1.00 93.12 114 ASN A C 1
ATOM 888 O O . ASN A 1 114 ? -0.595 3.650 2.520 1.00 93.12 114 ASN A O 1
ATOM 892 N N . LEU A 1 115 ? -0.131 1.469 2.254 1.00 95.75 115 LEU A N 1
ATOM 893 C CA . LEU A 1 115 ? -0.425 1.394 0.826 1.00 95.75 115 LEU A CA 1
ATOM 894 C C . LEU A 1 115 ? -0.982 -0.003 0.518 1.00 95.75 115 LEU A C 1
ATOM 896 O O . LEU A 1 115 ? -0.557 -0.984 1.114 1.00 95.75 115 LEU A O 1
ATOM 900 N N . CYS A 1 116 ? -1.944 -0.099 -0.389 1.00 95.75 116 CYS A N 1
ATOM 901 C CA . CYS A 1 116 ? -2.458 -1.379 -0.865 1.00 95.75 116 CYS A CA 1
ATOM 902 C C . CYS A 1 116 ? -2.741 -1.334 -2.366 1.00 95.75 116 CYS A C 1
ATOM 904 O O . CYS A 1 116 ? -3.022 -0.269 -2.927 1.00 95.75 116 CYS A O 1
ATOM 906 N N . CYS A 1 117 ? -2.688 -2.499 -3.002 1.00 95.12 117 CYS A N 1
ATOM 907 C CA . CYS A 1 117 ? -2.952 -2.695 -4.419 1.00 95.12 117 CYS A CA 1
ATOM 908 C C . CYS A 1 117 ? -3.985 -3.802 -4.618 1.00 95.12 117 CYS A C 1
ATOM 910 O O . CYS A 1 117 ? -3.975 -4.828 -3.945 1.00 95.12 117 CYS A O 1
ATOM 912 N N . SER A 1 118 ? -4.854 -3.617 -5.599 1.00 94.31 118 SER A N 1
ATOM 913 C CA . SER A 1 118 ? -5.727 -4.659 -6.130 1.00 94.31 118 SER A CA 1
ATOM 914 C C . SER A 1 118 ? -5.716 -4.596 -7.651 1.00 94.31 118 SER A C 1
ATOM 916 O O . SER A 1 118 ? -5.005 -3.784 -8.244 1.00 94.31 118 SER A O 1
ATOM 918 N N . ASP A 1 119 ? -6.522 -5.431 -8.298 1.00 93.12 119 ASP A N 1
ATOM 919 C CA . ASP A 1 119 ? -6.621 -5.419 -9.756 1.00 93.12 119 ASP A CA 1
ATOM 920 C C . ASP A 1 119 ? -7.395 -4.197 -10.295 1.00 93.12 119 ASP A C 1
ATOM 922 O O . ASP A 1 119 ? -7.394 -3.946 -11.498 1.00 93.12 119 ASP A O 1
ATOM 926 N N . LYS A 1 120 ? -8.059 -3.418 -9.424 1.00 92.81 120 LYS A N 1
ATOM 927 C CA . LYS A 1 120 ? -8.913 -2.285 -9.830 1.00 92.81 120 LYS A CA 1
ATOM 928 C C . LYS A 1 120 ? -8.575 -0.959 -9.156 1.00 92.81 120 LYS A C 1
ATOM 930 O O . LYS A 1 120 ? -8.766 0.099 -9.760 1.00 92.81 120 LYS A O 1
ATOM 935 N N . LEU A 1 121 ? -8.060 -0.995 -7.930 1.00 94.62 121 LEU A N 1
ATOM 936 C CA . LEU A 1 121 ? -7.771 0.199 -7.141 1.00 94.62 121 LEU A CA 1
ATOM 937 C C . LEU A 1 121 ? -6.461 0.118 -6.362 1.00 94.62 121 LEU A C 1
ATOM 939 O O . LEU A 1 121 ? -5.958 -0.964 -6.050 1.00 94.62 121 LEU A O 1
ATOM 943 N N . ILE A 1 122 ? -5.960 1.299 -6.016 1.00 96.38 122 ILE A N 1
ATOM 944 C CA . ILE A 1 122 ? -4.797 1.525 -5.163 1.00 96.38 122 ILE A CA 1
ATOM 945 C C . ILE A 1 122 ? -5.232 2.431 -4.016 1.00 96.38 122 ILE A C 1
ATOM 947 O O . ILE A 1 122 ? -5.774 3.515 -4.240 1.00 96.38 122 ILE A O 1
ATOM 951 N N . GLY A 1 123 ? -5.005 1.988 -2.784 1.00 96.25 123 GLY A N 1
ATOM 952 C CA . GLY A 1 123 ? -5.283 2.768 -1.583 1.00 96.25 123 GLY A CA 1
ATOM 953 C C . GLY A 1 123 ? -3.990 3.291 -0.974 1.00 96.25 123 GLY A C 1
ATOM 954 O O . GLY A 1 123 ? -3.056 2.525 -0.772 1.00 96.25 123 GLY A O 1
ATOM 955 N N . LEU A 1 124 ? -3.938 4.578 -0.640 1.00 96.56 124 LEU A N 1
ATOM 956 C CA . LEU A 1 124 ? -2.813 5.207 0.049 1.00 96.56 124 LEU A CA 1
ATOM 957 C C . LEU A 1 124 ? -3.305 5.852 1.343 1.00 96.56 124 LEU A C 1
ATOM 959 O O . LEU A 1 124 ? -4.021 6.854 1.307 1.00 96.56 124 LEU 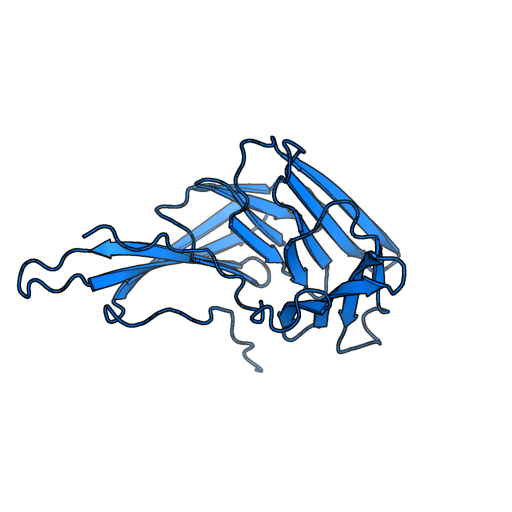A O 1
ATOM 963 N N . ALA A 1 125 ? -2.899 5.305 2.487 1.00 95.06 125 ALA A N 1
ATOM 964 C CA . ALA A 1 125 ? -3.144 5.938 3.773 1.00 95.06 125 ALA A CA 1
ATOM 965 C C . ALA A 1 125 ? -2.096 7.021 4.034 1.00 95.06 125 ALA A C 1
ATOM 967 O O . ALA A 1 125 ? -0.888 6.773 4.051 1.00 95.06 125 ALA A O 1
ATOM 968 N N . PHE A 1 126 ? -2.591 8.229 4.243 1.00 90.12 126 PHE A N 1
ATOM 969 C CA . PHE A 1 126 ? -1.839 9.467 4.275 1.00 90.12 126 PHE A CA 1
ATOM 970 C C . PHE A 1 126 ? -2.427 10.366 5.364 1.00 90.12 126 PHE A C 1
ATOM 972 O O . PHE A 1 126 ? -3.613 10.697 5.322 1.00 90.12 126 PHE A O 1
ATOM 979 N N . ASN A 1 127 ? -1.616 10.812 6.323 1.00 88.00 127 ASN A N 1
ATOM 980 C CA . ASN A 1 127 ? -2.059 11.621 7.467 1.00 88.00 127 ASN A CA 1
ATOM 981 C C . ASN A 1 127 ? -3.254 10.987 8.217 1.00 88.00 127 ASN A C 1
ATOM 983 O O . ASN A 1 127 ? -3.063 10.025 8.954 1.00 88.00 127 ASN A O 1
ATOM 987 N N . SER A 1 128 ? -4.464 11.526 8.028 1.00 90.12 128 SER A N 1
ATOM 988 C CA . SER A 1 128 ? -5.725 11.046 8.621 1.00 90.12 128 SER A CA 1
ATOM 989 C C . SER A 1 128 ? -6.757 10.662 7.552 1.00 90.12 128 SER A C 1
ATOM 991 O O . SER A 1 128 ? -7.961 10.746 7.784 1.00 90.12 128 SER A O 1
ATOM 993 N N . LYS A 1 129 ? -6.304 10.313 6.343 1.00 94.06 129 LYS A N 1
ATOM 994 C CA . LYS A 1 129 ? -7.164 9.957 5.211 1.00 94.06 129 LYS A CA 1
ATOM 995 C C . LYS A 1 129 ? -6.594 8.805 4.394 1.00 94.06 129 LYS A C 1
ATOM 997 O O . LYS A 1 129 ? -5.391 8.568 4.378 1.00 94.06 129 LYS A O 1
ATOM 1002 N N . ILE A 1 130 ? -7.467 8.136 3.660 1.00 95.12 130 ILE A N 1
ATOM 1003 C CA . ILE A 1 130 ? -7.125 7.200 2.597 1.00 95.12 130 ILE A CA 1
ATOM 1004 C C . ILE A 1 130 ? -7.448 7.891 1.281 1.00 95.12 130 ILE A C 1
ATOM 1006 O O . ILE A 1 130 ? -8.583 8.311 1.067 1.00 95.12 130 ILE A O 1
ATOM 1010 N N . LEU A 1 131 ? -6.457 8.024 0.409 1.00 95.56 131 LEU A N 1
ATOM 1011 C CA . LEU A 1 131 ? -6.665 8.402 -0.982 1.00 95.56 131 LEU A CA 1
ATOM 1012 C C . LEU A 1 131 ? -6.824 7.132 -1.808 1.00 95.56 131 LEU A C 1
ATOM 1014 O O . LEU A 1 131 ? -6.035 6.201 -1.658 1.00 95.56 131 LEU A O 1
ATOM 1018 N N . ILE A 1 132 ? -7.833 7.103 -2.670 1.00 95.81 132 ILE A N 1
ATOM 1019 C CA . ILE A 1 132 ? -8.122 5.951 -3.518 1.00 95.81 132 ILE A CA 1
ATOM 1020 C C . ILE A 1 132 ? -7.906 6.359 -4.966 1.00 95.81 132 ILE A C 1
ATOM 1022 O O . ILE A 1 132 ? -8.499 7.330 -5.441 1.00 95.81 132 ILE A O 1
ATOM 1026 N N . PHE A 1 133 ? -7.066 5.605 -5.660 1.00 95.44 133 PHE A N 1
ATOM 1027 C CA . PHE A 1 133 ? -6.748 5.783 -7.067 1.00 95.44 133 PHE A CA 1
ATOM 1028 C C . PHE A 1 133 ? -7.257 4.587 -7.865 1.00 95.44 133 PHE A C 1
ATOM 1030 O O . PHE A 1 133 ? -7.268 3.462 -7.361 1.00 95.44 133 PHE A O 1
ATOM 1037 N N . SER A 1 134 ? -7.659 4.811 -9.114 1.00 93.81 134 SER A N 1
ATOM 1038 C CA . SER A 1 134 ? -7.724 3.722 -10.084 1.00 93.81 134 SER A CA 1
ATOM 1039 C C . SER A 1 134 ? -6.314 3.180 -10.301 1.00 93.81 134 SER A C 1
ATOM 1041 O O . SER A 1 134 ? -5.331 3.902 -10.102 1.00 93.81 134 SER A O 1
ATOM 1043 N N . VAL A 1 135 ? -6.204 1.934 -10.764 1.00 93.31 135 VAL A N 1
ATOM 1044 C CA . VAL A 1 135 ? -4.898 1.377 -11.151 1.00 93.31 135 VAL A CA 1
ATOM 1045 C C . VAL A 1 135 ? -4.182 2.306 -12.134 1.00 93.31 135 VAL A C 1
ATOM 1047 O O . VAL A 1 135 ? -3.008 2.575 -11.951 1.00 93.31 135 VAL A O 1
ATOM 1050 N N . THR A 1 136 ? -4.907 2.920 -13.071 1.00 92.44 136 THR A N 1
ATOM 1051 C CA . THR A 1 136 ? -4.375 3.861 -14.073 1.00 92.44 136 THR A CA 1
ATOM 1052 C C . THR A 1 136 ? -4.025 5.268 -13.556 1.00 92.44 136 THR A C 1
ATOM 1054 O O . THR A 1 136 ? -3.666 6.128 -14.357 1.00 92.44 136 THR A O 1
ATOM 1057 N N . GLY A 1 137 ? -4.157 5.545 -12.254 1.00 92.31 137 GLY A N 1
ATOM 1058 C CA . GLY A 1 137 ? -3.695 6.796 -11.633 1.00 92.31 137 GLY A CA 1
ATOM 1059 C C . GLY A 1 137 ? -4.734 7.908 -11.478 1.00 92.31 137 GLY A C 1
ATOM 1060 O O . GLY A 1 137 ? -4.404 8.998 -11.002 1.00 92.31 137 GLY A O 1
ATOM 1061 N N . PHE A 1 138 ? -6.004 7.663 -11.810 1.00 92.69 138 PHE A N 1
ATOM 1062 C CA . PHE A 1 138 ? -7.068 8.633 -11.554 1.00 92.69 138 PHE A CA 1
ATOM 1063 C C . PHE A 1 138 ? -7.454 8.622 -10.070 1.00 92.69 138 PHE A C 1
ATOM 1065 O O . PHE A 1 138 ? -7.834 7.583 -9.536 1.00 92.69 138 PHE A O 1
ATOM 1072 N N . GLN A 1 139 ? -7.385 9.768 -9.386 1.00 93.44 139 GLN A N 1
ATOM 1073 C CA . GLN A 1 139 ? -7.823 9.859 -7.990 1.00 93.44 139 GLN A CA 1
ATOM 1074 C C . GLN A 1 139 ? -9.355 9.823 -7.923 1.00 93.44 139 GLN A C 1
ATOM 1076 O O . GLN A 1 139 ? -10.014 10.775 -8.327 1.00 93.44 139 GLN A O 1
ATOM 1081 N N . MET A 1 140 ? -9.903 8.736 -7.386 1.00 92.44 140 MET A N 1
ATOM 1082 C CA . MET A 1 140 ? -11.341 8.468 -7.349 1.00 92.44 140 MET A CA 1
ATOM 1083 C C . MET A 1 140 ? -12.004 9.072 -6.114 1.00 92.44 140 MET A C 1
ATOM 1085 O O . MET A 1 140 ? -13.038 9.723 -6.215 1.00 92.44 140 MET A O 1
ATOM 1089 N N . ASN A 1 141 ? -11.424 8.843 -4.934 1.00 92.31 141 ASN A N 1
ATOM 1090 C CA . ASN A 1 141 ? -12.073 9.190 -3.674 1.00 92.31 141 ASN A CA 1
ATOM 1091 C C . ASN A 1 141 ? -11.060 9.499 -2.562 1.00 92.31 141 ASN A C 1
ATOM 1093 O O . ASN A 1 141 ? -9.866 9.203 -2.676 1.00 92.31 141 ASN A O 1
ATOM 1097 N N . SER A 1 142 ? -11.552 10.089 -1.475 1.00 93.31 142 SER A N 1
ATOM 1098 C CA . SER A 1 142 ? -10.809 10.293 -0.238 1.00 93.31 142 SER A CA 1
ATOM 1099 C C . SER A 1 142 ? -11.696 10.010 0.969 1.00 93.31 142 SER A C 1
ATOM 1101 O O . SER A 1 142 ? -12.746 10.633 1.116 1.00 93.31 142 SER A O 1
ATOM 1103 N N . ILE A 1 143 ? -11.252 9.121 1.850 1.00 93.00 143 ILE A N 1
ATOM 1104 C CA . ILE A 1 143 ? -12.008 8.689 3.031 1.00 93.00 143 ILE A CA 1
ATOM 1105 C C . ILE A 1 143 ? -11.239 9.098 4.281 1.00 93.00 143 ILE A C 1
ATOM 1107 O O . ILE A 1 143 ? -10.022 8.943 4.332 1.00 93.00 143 ILE A O 1
ATOM 1111 N N . LEU A 1 144 ? -11.926 9.643 5.283 1.00 93.06 144 LEU A N 1
ATOM 1112 C CA . LEU A 1 144 ? -11.303 9.999 6.557 1.00 93.06 144 LEU A CA 1
ATOM 1113 C C . LEU A 1 144 ? -11.122 8.759 7.431 1.00 93.06 144 LEU A C 1
ATOM 1115 O O . LEU A 1 144 ? -12.043 7.961 7.585 1.00 93.06 144 LEU A O 1
ATOM 1119 N N . LEU A 1 145 ? -9.941 8.642 8.030 1.00 90.19 145 LEU A N 1
ATOM 1120 C CA . LEU A 1 145 ? -9.655 7.644 9.052 1.00 90.19 145 LEU A CA 1
ATOM 1121 C C . LEU A 1 145 ? -10.205 8.125 10.394 1.00 90.19 145 LEU A C 1
ATOM 1123 O O . LEU A 1 145 ? -10.110 9.308 10.729 1.00 90.19 145 LEU A O 1
ATOM 1127 N N . SER A 1 146 ? -10.750 7.204 11.184 1.00 87.31 146 SER A N 1
ATOM 1128 C CA . SER A 1 146 ? -11.230 7.507 12.536 1.00 87.31 146 SER A CA 1
ATOM 1129 C C . SER A 1 146 ? -10.119 7.447 13.584 1.00 87.31 146 SER A C 1
ATOM 1131 O O . SER A 1 146 ? -10.279 7.971 14.686 1.00 87.31 146 SER A O 1
ATOM 1133 N N . GLY A 1 147 ? -9.004 6.795 13.263 1.00 85.62 147 GLY A N 1
ATOM 1134 C CA . GLY A 1 147 ? -7.839 6.685 14.129 1.00 85.62 147 GLY A CA 1
ATOM 1135 C C . GLY A 1 147 ? -6.569 6.293 13.373 1.00 85.62 147 GLY A C 1
ATOM 1136 O O . GLY A 1 147 ? -6.559 6.230 12.142 1.00 85.62 147 GLY A O 1
ATOM 1137 N N . PRO A 1 148 ? -5.467 6.035 14.099 1.00 86.12 148 PRO A N 1
ATOM 1138 C CA . PRO A 1 148 ? -4.221 5.578 13.499 1.00 86.12 148 PRO A CA 1
ATOM 1139 C C . PRO A 1 148 ? -4.420 4.259 12.749 1.00 86.12 148 PRO A C 1
ATOM 1141 O O . PRO A 1 148 ? -4.875 3.269 13.336 1.00 86.12 148 PRO A O 1
ATOM 1144 N N . ILE A 1 149 ? -4.052 4.238 11.468 1.00 89.81 149 ILE A N 1
ATOM 1145 C CA . ILE A 1 149 ? -4.160 3.039 10.642 1.00 89.81 149 ILE A CA 1
ATOM 1146 C C . ILE A 1 149 ? -3.073 2.024 11.002 1.00 89.81 149 ILE A C 1
ATOM 1148 O O . ILE A 1 149 ? -1.892 2.353 11.116 1.00 89.81 149 ILE A O 1
ATOM 1152 N N . LEU A 1 150 ? -3.483 0.771 11.158 1.00 89.44 150 LEU A N 1
ATOM 1153 C CA . LEU A 1 150 ? -2.604 -0.377 11.345 1.00 89.44 150 LEU A CA 1
ATOM 1154 C C . LEU A 1 150 ? -2.401 -1.093 10.024 1.00 89.44 150 LEU A C 1
ATOM 1156 O O . LEU A 1 150 ? -1.265 -1.224 9.589 1.00 89.44 150 LEU A O 1
ATOM 1160 N N . TYR A 1 151 ? -3.497 -1.478 9.371 1.00 91.06 151 TYR A N 1
ATOM 1161 C CA . TYR A 1 151 ? -3.480 -2.184 8.096 1.00 91.06 151 TYR A CA 1
ATOM 1162 C C . TYR A 1 151 ? -4.407 -1.512 7.096 1.00 91.06 151 TYR A C 1
ATOM 1164 O O . TYR A 1 151 ? -5.498 -1.054 7.444 1.00 91.06 151 TYR A O 1
ATOM 1172 N N . LEU A 1 152 ? -3.953 -1.500 5.849 1.00 94.38 152 LEU A N 1
ATOM 1173 C CA . LEU A 1 152 ? -4.738 -1.166 4.678 1.00 94.38 152 LEU A CA 1
ATOM 1174 C C . LEU A 1 152 ? -4.593 -2.330 3.704 1.00 94.38 152 LEU A C 1
ATOM 1176 O O . LEU A 1 152 ? -3.473 -2.720 3.384 1.00 94.38 152 LEU A O 1
ATOM 1180 N N . VAL A 1 153 ? -5.706 -2.901 3.261 1.00 94.56 153 VAL A N 1
ATOM 1181 C CA . VAL A 1 153 ? -5.706 -4.020 2.311 1.00 94.56 153 VAL A CA 1
ATOM 1182 C C . VAL A 1 153 ? -6.729 -3.744 1.230 1.00 94.56 153 VAL A C 1
ATOM 1184 O O . VAL A 1 153 ? -7.785 -3.190 1.523 1.00 94.56 153 VAL A O 1
ATOM 1187 N N . ALA A 1 154 ? -6.441 -4.142 -0.003 1.00 94.00 154 ALA A N 1
ATOM 1188 C CA . ALA A 1 154 ? -7.391 -4.062 -1.098 1.00 94.00 154 ALA A CA 1
ATOM 1189 C C . ALA A 1 154 ? -7.613 -5.431 -1.740 1.00 94.00 154 ALA A C 1
ATOM 1191 O O . ALA A 1 154 ? -6.699 -6.249 -1.838 1.00 94.00 154 ALA A O 1
ATOM 1192 N N . LYS A 1 155 ? -8.839 -5.662 -2.203 1.00 92.38 155 LYS A N 1
ATOM 1193 C CA . LYS A 1 155 ? -9.182 -6.780 -3.077 1.00 92.38 155 LYS A CA 1
ATOM 1194 C C . LYS A 1 155 ? -10.299 -6.340 -4.007 1.00 92.38 155 LYS A C 1
ATOM 1196 O O . LYS A 1 155 ? -11.375 -5.975 -3.554 1.00 92.38 155 LYS A O 1
ATOM 1201 N N . ASP A 1 156 ? -10.041 -6.395 -5.306 1.00 90.81 156 ASP A N 1
ATOM 1202 C CA . ASP A 1 156 ? -10.966 -5.955 -6.350 1.00 90.81 156 ASP A CA 1
ATOM 1203 C C . ASP A 1 156 ? -11.483 -4.527 -6.079 1.00 90.81 156 ASP A C 1
ATOM 1205 O O . ASP A 1 156 ? -10.695 -3.593 -6.145 1.00 90.81 156 ASP A O 1
ATOM 1209 N N . GLU A 1 157 ? -12.764 -4.326 -5.757 1.00 93.00 157 GLU A N 1
ATOM 1210 C CA . GLU A 1 157 ? -13.326 -2.998 -5.428 1.00 93.00 157 GLU A CA 1
ATOM 1211 C C . GLU A 1 157 ? -13.519 -2.773 -3.922 1.00 93.00 157 GLU A C 1
ATOM 1213 O O . GLU A 1 157 ? -14.224 -1.855 -3.506 1.00 93.00 157 GLU A O 1
ATOM 1218 N N . PHE A 1 158 ? -12.900 -3.613 -3.097 1.00 93.44 158 PHE A N 1
ATOM 1219 C CA . PHE A 1 158 ? -13.001 -3.559 -1.647 1.00 93.44 158 PHE A CA 1
ATOM 1220 C C . PHE A 1 158 ? -11.706 -3.059 -1.024 1.00 93.44 158 PHE A C 1
ATOM 1222 O O . PHE A 1 158 ? -10.608 -3.472 -1.406 1.00 93.44 158 PHE A O 1
ATOM 1229 N N . ILE A 1 159 ? -11.849 -2.214 -0.008 1.00 94.81 159 ILE A N 1
ATOM 1230 C CA . ILE A 1 159 ? -10.773 -1.812 0.892 1.00 94.81 159 ILE A CA 1
ATOM 1231 C C . ILE A 1 159 ? -11.137 -2.253 2.305 1.00 94.81 159 ILE A C 1
ATOM 1233 O O . ILE A 1 159 ? -12.232 -1.985 2.794 1.00 94.81 159 ILE A O 1
ATOM 1237 N N . LEU A 1 160 ? -10.192 -2.903 2.973 1.00 94.56 160 LEU A N 1
ATOM 1238 C CA . LEU A 1 160 ? -10.253 -3.210 4.392 1.00 94.56 160 LEU A CA 1
ATOM 1239 C C . LEU A 1 160 ? -9.307 -2.273 5.140 1.00 94.56 160 LEU A C 1
ATOM 1241 O O . LEU A 1 160 ? -8.105 -2.247 4.859 1.00 94.56 160 LEU A O 1
ATOM 1245 N N . THR A 1 161 ? -9.834 -1.540 6.116 1.00 94.12 161 THR A N 1
ATOM 1246 C CA . THR A 1 161 ? -9.028 -0.781 7.075 1.00 94.12 161 THR A CA 1
ATOM 1247 C C . THR A 1 161 ? -9.028 -1.501 8.413 1.00 94.12 161 THR A C 1
ATOM 1249 O O . THR A 1 161 ? -10.035 -2.076 8.833 1.00 94.12 161 THR A O 1
ATOM 1252 N N . VAL A 1 162 ? -7.886 -1.476 9.093 1.00 92.38 162 VAL A N 1
ATOM 1253 C CA . VAL A 1 162 ? -7.793 -1.812 10.513 1.00 92.38 162 VAL A CA 1
ATOM 1254 C C . VAL A 1 162 ? -7.146 -0.635 11.213 1.00 92.38 162 VAL A C 1
ATOM 1256 O O . VAL A 1 162 ? -5.997 -0.299 10.938 1.00 92.38 162 VAL A O 1
ATOM 1259 N N . GLU A 1 163 ? -7.876 -0.019 12.127 1.00 90.25 163 GLU A N 1
ATOM 1260 C CA . GLU A 1 163 ? -7.500 1.185 12.853 1.00 90.25 163 GLU A CA 1
ATOM 1261 C C . GLU A 1 163 ? -7.445 0.894 14.349 1.00 90.25 163 GLU A C 1
ATOM 1263 O O . GLU A 1 163 ? -8.234 0.112 14.886 1.00 90.25 163 GLU A O 1
ATOM 1268 N N . CYS A 1 164 ? -6.521 1.541 15.053 1.00 83.31 164 CYS A N 1
ATOM 1269 C CA . CYS A 1 164 ? -6.512 1.467 16.504 1.00 83.31 164 CYS A CA 1
ATOM 1270 C C . CYS A 1 164 ? -7.536 2.438 17.101 1.00 83.31 164 CYS A C 1
ATOM 1272 O O . CYS A 1 164 ? -7.495 3.639 16.845 1.00 83.31 164 CYS A O 1
ATOM 1274 N N . SER A 1 165 ? -8.390 1.919 17.977 1.00 76.69 165 SER A N 1
ATOM 1275 C CA . SER A 1 165 ? -9.285 2.681 18.846 1.00 76.69 165 SER A CA 1
ATOM 1276 C C . SER A 1 165 ? -8.965 2.339 20.305 1.00 76.69 165 SER A C 1
ATOM 1278 O O . SER A 1 165 ? -9.007 1.182 20.715 1.00 76.69 165 SER A O 1
ATOM 1280 N N . ASN A 1 166 ? -8.587 3.322 21.116 1.00 66.19 166 ASN A N 1
ATOM 1281 C CA . ASN A 1 166 ? -8.331 3.058 22.533 1.00 66.19 166 ASN A CA 1
ATOM 1282 C C . ASN A 1 166 ? -9.659 3.119 23.293 1.00 66.19 166 ASN A C 1
ATOM 1284 O O . ASN A 1 166 ? -10.331 4.148 23.248 1.00 66.19 166 ASN A O 1
ATOM 1288 N N . ILE A 1 167 ? -10.027 2.039 23.989 1.00 57.47 167 ILE A N 1
ATOM 1289 C CA . ILE A 1 167 ? -11.186 2.006 24.887 1.00 57.47 167 ILE A CA 1
ATOM 1290 C C . ILE A 1 167 ? -10.676 1.644 26.285 1.00 57.47 167 ILE A C 1
ATOM 1292 O O . ILE A 1 167 ? -10.178 0.546 26.527 1.00 57.47 167 ILE A O 1
ATOM 1296 N N . PHE A 1 168 ? -10.776 2.577 27.226 1.00 55.03 168 PHE A N 1
ATOM 1297 C CA . PHE A 1 168 ? -10.516 2.279 28.633 1.00 55.03 168 PHE A CA 1
ATOM 1298 C C . PHE A 1 168 ? -11.747 1.581 29.211 1.00 55.03 168 PHE A C 1
ATOM 1300 O O . PHE A 1 168 ? -12.842 2.136 29.157 1.00 55.03 168 PHE A O 1
ATOM 1307 N N . ASN A 1 169 ? -11.586 0.364 29.734 1.00 51.38 169 ASN A N 1
ATOM 1308 C CA . ASN A 1 169 ? -12.670 -0.324 30.425 1.00 51.38 169 ASN A CA 1
ATOM 1309 C C . ASN A 1 169 ? -12.570 0.002 31.923 1.00 51.38 169 ASN A C 1
ATOM 1311 O O . ASN A 1 169 ? -11.659 -0.466 32.604 1.00 51.38 169 ASN A O 1
ATOM 1315 N N . GLU A 1 170 ? -13.474 0.845 32.428 1.00 48.78 170 GLU A N 1
ATOM 1316 C CA . GLU A 1 170 ? -13.423 1.362 33.809 1.00 48.78 170 GLU A CA 1
ATOM 1317 C C . GLU A 1 170 ? -13.596 0.274 34.879 1.00 48.78 170 GLU A C 1
ATOM 1319 O O . GLU A 1 170 ? -13.136 0.447 36.003 1.00 48.78 170 GLU A O 1
ATOM 1324 N N . LYS A 1 171 ? -14.232 -0.857 34.545 1.00 53.22 171 LYS A N 1
ATOM 1325 C CA . LYS A 1 171 ? -14.602 -1.883 35.532 1.00 53.22 171 LYS A CA 1
ATOM 1326 C C . LYS A 1 171 ? -13.430 -2.720 36.052 1.00 53.22 171 LYS A C 1
ATOM 1328 O O . LYS A 1 171 ? -13.481 -3.134 37.203 1.00 53.22 171 LYS A O 1
ATOM 1333 N N . ASP A 1 172 ? -12.381 -2.909 35.250 1.00 56.50 172 ASP A N 1
ATOM 1334 C CA . ASP A 1 172 ? -11.252 -3.788 35.601 1.00 56.50 172 ASP A CA 1
ATOM 1335 C C . ASP A 1 172 ? -9.907 -3.047 35.687 1.00 56.50 172 ASP A C 1
ATOM 1337 O O . ASP A 1 172 ? -8.882 -3.653 35.988 1.00 56.50 172 ASP A O 1
ATOM 1341 N N . GLY A 1 173 ? -9.865 -1.744 35.377 1.00 56.34 173 GLY A N 1
ATOM 1342 C CA . GLY A 1 173 ? -8.621 -0.959 35.337 1.00 56.34 173 GLY A CA 1
ATOM 1343 C C . GLY A 1 173 ? -7.615 -1.404 34.262 1.00 56.34 173 GLY A C 1
ATOM 1344 O O . GLY A 1 173 ? -6.544 -0.808 34.139 1.00 56.34 173 GLY A O 1
ATOM 1345 N N . ILE A 1 174 ? -7.948 -2.424 33.463 1.00 56.38 174 ILE A N 1
ATOM 1346 C CA . ILE A 1 174 ? -7.116 -2.932 32.374 1.00 56.38 174 ILE A CA 1
ATOM 1347 C C . ILE A 1 174 ? -7.513 -2.201 31.081 1.00 56.38 174 ILE A C 1
ATOM 1349 O O . ILE A 1 174 ? -8.654 -2.327 30.629 1.00 56.38 174 ILE A O 1
ATOM 1353 N N . PRO A 1 175 ? -6.602 -1.444 30.445 1.00 57.59 175 PRO A N 1
ATOM 1354 C CA . PRO A 1 175 ? -6.867 -0.859 29.135 1.00 57.59 175 PRO A CA 1
ATOM 1355 C C . PRO A 1 175 ? -7.112 -1.966 28.098 1.00 57.59 175 PRO A C 1
ATOM 1357 O O . PRO A 1 175 ? -6.261 -2.831 27.897 1.00 57.59 175 PRO A O 1
ATOM 1360 N N . ILE A 1 176 ? -8.257 -1.935 27.408 1.00 58.19 176 ILE A N 1
ATOM 1361 C CA . ILE A 1 176 ? -8.529 -2.831 26.280 1.00 58.19 176 ILE A CA 1
ATOM 1362 C C . ILE A 1 176 ? 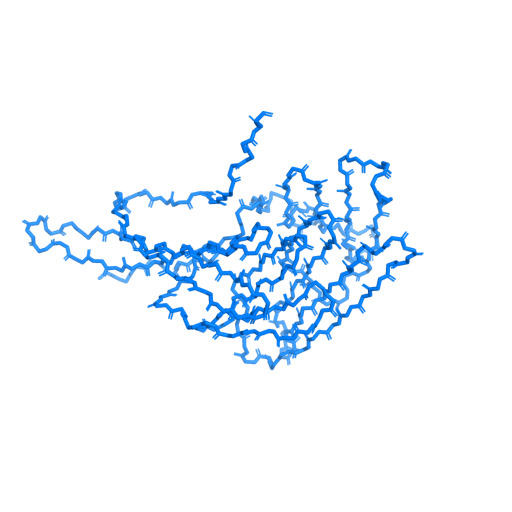-8.199 -2.071 24.999 1.00 58.19 176 ILE A C 1
ATOM 1364 O O . ILE A 1 176 ? -8.756 -1.014 24.699 1.00 58.19 176 ILE A O 1
ATOM 1368 N N . LYS A 1 177 ? -7.278 -2.612 24.205 1.00 71.50 177 LYS A N 1
ATOM 1369 C CA . LYS A 1 177 ? -7.055 -2.092 22.860 1.00 71.50 177 LYS A CA 1
ATOM 1370 C C . LYS A 1 177 ? -8.205 -2.589 21.986 1.00 71.50 177 LYS A C 1
ATOM 1372 O O . LYS A 1 177 ? -8.440 -3.790 21.891 1.00 71.50 177 LYS A O 1
ATOM 1377 N N . SER A 1 178 ? -8.946 -1.670 21.379 1.00 82.50 178 SER A N 1
ATOM 1378 C CA . SER A 1 178 ? -10.008 -2.002 20.433 1.00 82.50 178 SER A CA 1
ATOM 1379 C C . SER A 1 178 ? -9.518 -1.715 19.022 1.00 82.50 178 SER A C 1
ATOM 1381 O O . SER A 1 178 ? -8.880 -0.699 18.749 1.00 82.50 178 SER A O 1
ATOM 1383 N N . LEU A 1 179 ? -9.808 -2.605 18.093 1.00 87.62 179 LEU A N 1
ATOM 1384 C CA . LEU A 1 179 ? -9.561 -2.395 16.681 1.00 87.62 179 LEU A CA 1
ATOM 1385 C C . LEU A 1 179 ? -10.873 -2.002 16.028 1.00 87.62 179 LEU A C 1
ATOM 1387 O O . LEU A 1 179 ? -11.865 -2.713 16.162 1.00 87.62 179 LEU A O 1
ATOM 1391 N N . ARG A 1 180 ? -10.870 -0.887 15.308 1.00 90.56 180 ARG A N 1
ATOM 1392 C CA . ARG A 1 180 ? -11.947 -0.555 14.385 1.00 90.56 180 ARG A CA 1
ATOM 1393 C C . ARG A 1 180 ? -11.578 -1.117 13.027 1.00 90.56 180 ARG A C 1
ATOM 1395 O O . ARG A 1 180 ? -10.489 -0.860 12.529 1.00 90.56 180 ARG A O 1
ATOM 1402 N N . CYS A 1 181 ? -12.478 -1.878 12.436 1.00 91.69 181 CYS A N 1
ATOM 1403 C CA . CYS A 1 181 ? -12.322 -2.412 11.102 1.00 91.69 181 CYS A CA 1
ATOM 1404 C C . CYS A 1 181 ? -13.410 -1.840 10.205 1.00 91.69 181 CYS A C 1
ATOM 1406 O O . CYS A 1 181 ? -14.589 -1.896 10.564 1.00 91.69 181 CYS A O 1
ATOM 1408 N N . GLN A 1 182 ? -13.018 -1.285 9.063 1.00 93.19 182 GLN A N 1
ATOM 1409 C CA . GLN A 1 182 ? -13.963 -0.812 8.060 1.00 93.19 182 GLN A CA 1
ATOM 1410 C C . GLN A 1 182 ? -13.796 -1.622 6.785 1.00 93.19 182 GLN A C 1
ATOM 1412 O O . GLN A 1 182 ? -12.698 -1.716 6.236 1.00 93.19 182 GLN A O 1
ATOM 1417 N N . HIS A 1 183 ? -14.895 -2.200 6.321 1.00 94.31 183 HIS A N 1
ATOM 1418 C CA . HIS A 1 183 ? -15.000 -2.828 5.019 1.00 94.31 183 HIS A CA 1
ATOM 1419 C C . HIS A 1 183 ? -15.698 -1.847 4.078 1.00 94.31 183 HIS A C 1
ATOM 1421 O O . HIS A 1 183 ? -16.874 -1.530 4.244 1.00 94.31 183 HIS A O 1
ATOM 1427 N N . ILE A 1 184 ? -14.934 -1.307 3.139 1.00 94.38 184 ILE A N 1
ATOM 1428 C CA . ILE A 1 184 ? -15.337 -0.222 2.252 1.00 94.38 184 ILE A CA 1
ATOM 1429 C C . ILE A 1 184 ? -15.509 -0.813 0.862 1.00 94.38 184 ILE A C 1
ATOM 1431 O O . ILE A 1 184 ? -14.542 -1.306 0.281 1.00 94.38 184 ILE A O 1
ATOM 1435 N N . GLN A 1 185 ? -16.719 -0.740 0.321 1.00 94.62 185 GLN A N 1
ATOM 1436 C CA . GLN A 1 185 ? -17.001 -1.153 -1.046 1.00 94.62 185 GLN A CA 1
ATOM 1437 C C . GLN A 1 185 ? -17.052 0.064 -1.963 1.00 94.62 185 GLN A C 1
ATOM 1439 O O . GLN A 1 185 ? -17.670 1.083 -1.637 1.00 94.62 185 GLN A O 1
ATOM 1444 N N . LEU A 1 186 ? -16.421 -0.061 -3.126 1.00 91.69 186 LEU A N 1
ATOM 1445 C CA . LEU A 1 186 ? -16.499 0.914 -4.197 1.00 91.69 186 LEU A CA 1
ATOM 1446 C C . LEU A 1 186 ? -17.239 0.339 -5.406 1.00 91.69 186 LEU A C 1
ATOM 1448 O O . LEU A 1 186 ? -17.117 -0.839 -5.717 1.00 91.69 186 LEU A O 1
ATOM 1452 N N . GLN A 1 187 ? -17.978 1.187 -6.115 1.00 87.75 187 GLN A N 1
ATOM 1453 C CA . GLN A 1 187 ? -18.497 0.907 -7.455 1.00 87.75 187 GLN A CA 1
ATOM 1454 C C . GLN A 1 187 ? -18.460 2.189 -8.276 1.00 87.75 187 GLN A C 1
ATOM 1456 O O . GLN A 1 187 ? -18.819 3.263 -7.786 1.00 87.75 187 GLN A O 1
ATOM 1461 N N . HIS A 1 188 ? -18.028 2.084 -9.534 1.00 79.44 188 HIS A N 1
ATOM 1462 C CA . HIS A 1 188 ? -18.003 3.208 -10.477 1.00 79.44 188 HIS A CA 1
ATOM 1463 C C . HIS A 1 188 ? -17.385 4.489 -9.886 1.00 79.44 188 HIS A C 1
ATOM 1465 O O . HIS A 1 188 ? -17.957 5.569 -9.993 1.00 79.44 188 HIS A O 1
ATOM 1471 N N . LEU A 1 189 ? -16.210 4.369 -9.255 1.00 74.50 189 LEU A N 1
ATOM 1472 C CA . LEU A 1 189 ? -15.465 5.475 -8.622 1.00 74.50 189 LEU A CA 1
ATOM 1473 C C . LEU A 1 189 ? -16.092 6.041 -7.328 1.00 74.50 189 LEU A C 1
ATOM 1475 O O . LEU A 1 189 ? -15.505 6.919 -6.695 1.00 74.50 189 LEU A O 1
ATOM 1479 N N . SER A 1 190 ? -17.248 5.537 -6.899 1.00 84.38 190 SER A N 1
ATOM 1480 C CA . SER A 1 190 ? -17.955 5.986 -5.697 1.00 84.38 190 SER A CA 1
ATOM 1481 C C . SER A 1 190 ? -17.883 4.950 -4.576 1.00 84.38 190 SER A C 1
ATOM 1483 O O . SER A 1 190 ? -17.777 3.755 -4.839 1.00 84.38 190 SER A O 1
ATOM 1485 N N . VAL A 1 191 ? -17.926 5.406 -3.322 1.00 89.94 191 VAL A N 1
ATOM 1486 C CA . VAL A 1 191 ? -18.096 4.517 -2.165 1.00 89.94 191 VAL A CA 1
ATOM 1487 C C . VAL A 1 191 ? -19.572 4.160 -2.062 1.00 89.94 191 VAL A C 1
ATOM 1489 O O . VAL A 1 191 ? -20.409 5.055 -1.956 1.00 89.94 191 VAL A O 1
ATOM 1492 N N . THR A 1 192 ? -19.886 2.868 -2.081 1.00 91.31 192 THR A N 1
ATOM 1493 C CA . THR A 1 192 ? -21.267 2.372 -2.007 1.00 91.31 192 THR A CA 1
ATOM 1494 C C . THR A 1 192 ? -21.669 1.973 -0.599 1.00 91.31 192 THR A C 1
ATOM 1496 O O . THR A 1 192 ? -22.815 2.175 -0.207 1.00 91.31 192 THR A O 1
ATOM 1499 N N . SER A 1 193 ? -20.738 1.416 0.173 1.00 92.19 193 SER A N 1
ATOM 1500 C CA . SER A 1 193 ? -20.975 1.027 1.560 1.00 92.19 193 SER A CA 1
ATOM 1501 C C . SER A 1 193 ? -19.693 1.106 2.380 1.00 92.19 193 SER A C 1
ATOM 1503 O O . SER A 1 193 ? -18.581 0.963 1.864 1.00 92.19 193 SER A O 1
ATOM 1505 N N . ILE A 1 194 ? -19.870 1.361 3.675 1.00 93.06 194 ILE A N 1
ATOM 1506 C CA . ILE A 1 194 ? -18.818 1.280 4.684 1.00 93.06 194 ILE A CA 1
ATOM 1507 C C . ILE A 1 194 ? -19.395 0.505 5.862 1.00 93.06 194 ILE A C 1
ATOM 1509 O O . ILE A 1 194 ? -20.123 1.061 6.686 1.00 93.06 194 ILE A O 1
ATOM 1513 N N . ASP A 1 195 ? -19.044 -0.770 5.957 1.00 92.81 195 ASP A N 1
ATOM 1514 C CA . ASP A 1 195 ? -19.432 -1.613 7.080 1.00 92.81 195 ASP A CA 1
ATOM 1515 C C . ASP A 1 195 ? -18.361 -1.513 8.159 1.00 92.81 195 ASP A C 1
ATOM 1517 O O . ASP A 1 195 ? -17.199 -1.862 7.946 1.00 92.81 195 ASP A O 1
ATOM 1521 N N . THR A 1 196 ? -18.736 -0.999 9.329 1.00 92.31 196 THR A N 1
ATOM 1522 C CA . THR A 1 196 ? -17.805 -0.808 10.444 1.00 92.31 196 THR A CA 1
ATOM 1523 C C . THR A 1 196 ? -18.067 -1.833 11.537 1.00 92.31 196 THR A C 1
ATOM 1525 O O . THR A 1 196 ? -19.187 -1.973 12.022 1.00 92.31 196 THR A O 1
ATOM 1528 N N . SER A 1 197 ? -17.009 -2.507 11.971 1.00 90.12 197 SER A N 1
ATOM 1529 C CA . SER A 1 197 ? -17.018 -3.428 13.106 1.00 90.12 197 SER A CA 1
ATOM 1530 C C . SER A 1 197 ? -15.913 -3.053 14.088 1.00 90.12 197 SER A C 1
ATOM 1532 O O . SER A 1 197 ? -14.885 -2.498 13.705 1.00 90.12 197 SER A O 1
ATOM 1534 N N . ASN A 1 198 ? -16.129 -3.321 15.375 1.00 88.50 198 ASN A N 1
ATOM 1535 C CA . ASN A 1 198 ? -15.106 -3.134 16.397 1.00 88.50 198 ASN A CA 1
ATOM 1536 C C . ASN A 1 198 ? -14.774 -4.488 17.025 1.00 88.50 198 ASN A C 1
ATOM 1538 O O . ASN A 1 198 ? -15.674 -5.271 17.328 1.00 88.50 198 ASN A O 1
ATOM 1542 N N . PHE A 1 199 ? -13.489 -4.737 17.248 1.00 84.44 199 PHE A N 1
ATOM 1543 C CA . PHE A 1 199 ? -12.976 -5.963 17.842 1.00 84.44 199 PHE A CA 1
ATOM 1544 C C . PHE A 1 199 ? -12.118 -5.621 19.054 1.00 84.44 199 PHE A C 1
ATOM 1546 O O . PHE A 1 199 ? -11.151 -4.872 18.945 1.00 84.44 199 PHE A O 1
ATOM 1553 N N . ALA A 1 200 ? -12.438 -6.192 20.211 1.00 82.31 200 ALA A N 1
ATOM 1554 C CA . ALA A 1 200 ? -11.548 -6.124 21.361 1.00 82.31 200 ALA A CA 1
ATOM 1555 C C . ALA A 1 200 ? -10.370 -7.084 21.155 1.00 82.31 200 ALA A C 1
ATOM 1557 O O . ALA A 1 200 ? -10.570 -8.236 20.767 1.00 82.31 200 ALA A O 1
ATOM 1558 N N . ILE A 1 201 ? -9.154 -6.626 21.447 1.00 77.50 201 ILE A N 1
ATOM 1559 C CA . ILE A 1 201 ? -7.971 -7.485 21.511 1.00 77.50 201 ILE A CA 1
ATOM 1560 C C . ILE A 1 201 ? -7.348 -7.415 22.915 1.00 77.50 201 ILE A C 1
ATOM 1562 O O . ILE A 1 201 ? -7.387 -6.357 23.553 1.00 77.50 201 ILE A O 1
ATOM 1566 N N . PRO A 1 202 ? -6.775 -8.520 23.431 1.00 74.31 202 PRO A N 1
ATOM 1567 C CA . PRO A 1 202 ? -6.052 -8.501 24.701 1.00 74.31 202 PRO A CA 1
ATOM 1568 C C . PRO A 1 202 ? -4.957 -7.425 24.728 1.00 74.31 202 PRO A C 1
ATOM 1570 O O . PRO A 1 202 ? -4.282 -7.205 23.722 1.00 74.31 202 PRO A O 1
ATOM 1573 N N . TYR A 1 203 ? -4.729 -6.791 25.881 1.00 68.31 203 TYR A N 1
ATOM 1574 C CA . TYR A 1 203 ? -3.792 -5.662 26.010 1.00 68.31 203 TYR A CA 1
ATOM 1575 C C . TYR A 1 203 ? -2.362 -5.972 25.529 1.00 68.31 203 TYR A C 1
ATOM 1577 O O . TYR A 1 203 ? -1.746 -5.155 24.851 1.00 68.31 203 TYR A O 1
ATOM 1585 N N . ASN A 1 204 ? -1.865 -7.181 25.812 1.00 74.12 204 ASN A N 1
ATOM 1586 C CA . ASN A 1 204 ? -0.533 -7.639 25.399 1.00 74.12 204 ASN A CA 1
ATOM 1587 C C . ASN A 1 204 ? -0.503 -8.305 24.013 1.00 74.12 204 ASN A C 1
ATOM 1589 O O . ASN A 1 204 ? 0.493 -8.929 23.653 1.00 74.12 204 ASN A O 1
ATOM 1593 N N . SER A 1 205 ? -1.582 -8.207 23.238 1.00 76.81 205 SER A N 1
ATOM 1594 C CA . SER A 1 205 ? -1.630 -8.752 21.883 1.00 76.81 205 SER A CA 1
ATOM 1595 C C . SER A 1 205 ? -1.435 -7.660 20.834 1.00 76.81 205 SER A C 1
ATOM 1597 O O . SER A 1 205 ? -1.845 -6.506 20.993 1.00 76.81 205 SER A O 1
ATOM 1599 N N . SER A 1 206 ? -0.807 -8.038 19.728 1.00 76.38 206 SER A N 1
ATOM 1600 C CA . SER A 1 206 ? -0.709 -7.218 18.530 1.00 76.38 206 SER A CA 1
ATOM 1601 C C . SER A 1 206 ? -1.305 -7.977 17.355 1.00 76.38 206 SER A C 1
ATOM 1603 O O . SER A 1 206 ? -1.186 -9.196 17.241 1.00 76.38 206 SER A O 1
ATOM 1605 N N . ILE A 1 207 ? -1.975 -7.243 16.471 1.00 80.06 207 ILE A N 1
ATOM 1606 C CA . ILE A 1 207 ? -2.392 -7.794 15.191 1.00 80.06 207 ILE A CA 1
ATOM 1607 C C . ILE A 1 207 ? -1.162 -7.896 14.287 1.00 80.06 207 ILE A C 1
ATOM 1609 O O . ILE A 1 207 ? -0.481 -6.900 14.038 1.00 80.06 207 ILE A O 1
ATOM 1613 N N . ILE A 1 208 ? -0.875 -9.107 13.819 1.00 82.56 208 ILE A N 1
ATOM 1614 C CA . ILE A 1 208 ? 0.319 -9.417 13.018 1.00 82.56 208 ILE A CA 1
ATOM 1615 C C . ILE A 1 208 ? 0.043 -9.459 11.513 1.00 82.56 208 ILE A C 1
ATOM 1617 O O . ILE A 1 208 ? 0.977 -9.383 10.723 1.00 82.56 208 ILE A O 1
ATOM 1621 N N . TRP A 1 209 ? -1.225 -9.611 11.120 1.00 84.25 209 TRP A N 1
ATOM 1622 C CA . TRP A 1 209 ? -1.631 -9.748 9.726 1.00 84.25 209 TRP A CA 1
ATOM 1623 C C . TRP A 1 209 ? -3.122 -9.432 9.553 1.00 84.25 209 TRP A C 1
ATOM 1625 O O . TRP A 1 209 ? -3.926 -9.731 10.438 1.00 84.25 209 TRP A O 1
ATOM 1635 N N . ALA A 1 210 ? -3.489 -8.868 8.403 1.00 86.38 210 ALA A N 1
ATOM 1636 C CA . ALA A 1 210 ? -4.869 -8.693 7.960 1.00 86.38 210 ALA A CA 1
ATOM 1637 C C . ALA A 1 210 ? -4.947 -8.895 6.442 1.00 86.38 210 ALA A C 1
ATOM 1639 O O . ALA A 1 210 ? -4.047 -8.482 5.719 1.00 86.38 210 ALA A O 1
ATOM 1640 N N . GLY A 1 211 ? -6.025 -9.485 5.937 1.00 87.06 211 GLY A N 1
ATOM 1641 C CA . GLY A 1 211 ? -6.201 -9.606 4.496 1.00 87.06 211 GLY A CA 1
ATOM 1642 C C . GLY A 1 211 ? -7.450 -10.358 4.083 1.00 87.06 211 GLY A C 1
ATOM 1643 O O . GLY A 1 211 ? -8.237 -10.804 4.917 1.00 87.06 211 GLY A O 1
ATOM 1644 N N . PHE A 1 212 ? -7.629 -10.480 2.771 1.00 86.38 212 PHE A N 1
ATOM 1645 C CA . PHE A 1 212 ? -8.760 -11.182 2.179 1.00 86.38 212 PHE A CA 1
ATOM 1646 C C . PHE A 1 212 ? -8.424 -12.655 1.956 1.00 86.38 212 PHE A C 1
ATOM 1648 O O . PHE A 1 212 ? -7.316 -13.011 1.551 1.00 86.38 212 PHE A O 1
ATOM 1655 N N . ARG A 1 213 ? -9.404 -13.527 2.197 1.00 80.94 213 ARG A N 1
ATOM 1656 C CA . ARG A 1 213 ? -9.296 -14.950 1.879 1.00 80.94 213 ARG A CA 1
ATOM 1657 C C . ARG A 1 213 ? -9.768 -15.190 0.448 1.00 80.94 213 ARG A C 1
ATOM 1659 O O . ARG A 1 213 ? -10.860 -14.771 0.082 1.00 80.94 213 ARG A O 1
ATOM 1666 N N . PHE A 1 214 ? -8.996 -15.949 -0.324 1.00 68.75 214 PHE A N 1
ATOM 1667 C CA . PHE A 1 214 ? -9.483 -16.518 -1.578 1.00 68.75 214 PHE A CA 1
ATOM 1668 C C . PHE A 1 214 ? -10.462 -17.652 -1.264 1.00 68.75 214 PHE A C 1
ATOM 1670 O O . PHE A 1 214 ? -10.072 -18.690 -0.722 1.00 68.75 214 PHE A O 1
ATOM 1677 N N . LEU A 1 215 ? -11.740 -17.452 -1.577 1.00 69.19 215 LEU A N 1
ATOM 1678 C CA . LEU A 1 215 ? -12.710 -18.539 -1.614 1.00 69.19 215 LEU A CA 1
ATOM 1679 C C . LEU A 1 215 ? -12.567 -19.217 -2.980 1.00 69.19 215 LEU A C 1
ATOM 1681 O O . LEU A 1 215 ? -12.923 -18.633 -3.999 1.00 69.19 215 LEU A O 1
ATOM 1685 N N . LYS A 1 216 ? -11.985 -20.421 -3.009 1.00 49.44 216 LYS A N 1
ATOM 1686 C CA . LYS A 1 216 ? -12.127 -21.310 -4.166 1.00 49.44 216 LYS A CA 1
ATOM 1687 C C . LYS A 1 216 ? -13.542 -21.882 -4.095 1.00 49.44 216 LYS A C 1
ATOM 1689 O O . LYS A 1 216 ? -13.825 -22.625 -3.157 1.00 49.44 216 LYS A O 1
ATOM 1694 N N . TYR A 1 217 ? -14.406 -21.461 -5.013 1.00 39.41 217 TYR A N 1
ATOM 1695 C CA . TYR A 1 217 ? -15.654 -22.162 -5.308 1.00 39.41 217 TYR A CA 1
ATOM 1696 C C . TYR A 1 217 ? -15.365 -23.318 -6.262 1.00 39.41 217 TYR A C 1
ATOM 1698 O O . TYR A 1 217 ? -14.483 -23.135 -7.134 1.00 39.41 217 TYR A O 1
#

pLDDT: mean 85.18, std 14.59, range [27.5, 97.5]

InterPro domains:
  IPR022100 WDHD1/CFT4, secon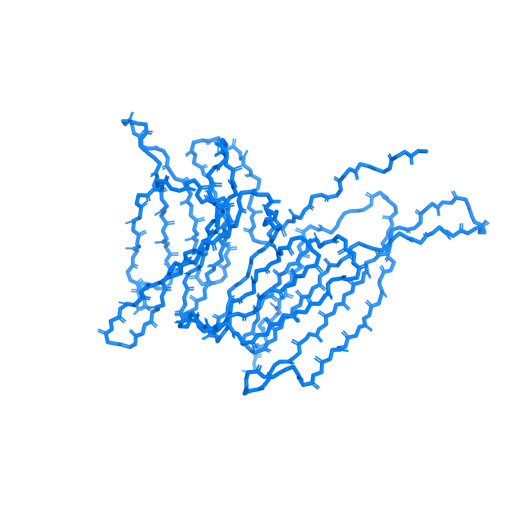d beta-propeller [PF12341] (21-212)

Secondary structure (DSSP, 8-state):
-PPPPPPP--TTPPP-SSSSEEEEEE-SSEEEEEEE-TTS-EEEEEEES-TTT---EEEE-TT-EEEEEE-SSEEEEEE--STTPPEEEEEEE--SS--EEEEEEE-TT--EEEEEE-SSEEEEEETTEEEEEETTS-EEEEEE-SS-EEEEEEETTEEEEEEEEEEE-TTTSPEEEEEEEEEEEEETTEEEEEEEEEEEE-TT-------------

Sequence (217 aa):
ISLPAISSHMPHRLPKLDPLNYYLTWNTIGTVAVLTTVDGKSIVKIQFHDTTHHSSILLQNNDDFCFADISNAAVCLASTSTLGLDNKIYCVCFLLNRDTDWTKSFSSDSKIQNLCCSDKLIGLAFNSKILIFSVTGFQMNSILLSGPILYLVAKDEFILTVECSNIFNEKDGIPIKSLRCQHIQLQHLSVTSIDTSNFAIPYNSSIIWAGFRFLKY

Radius of gyration: 17.89 Å; chains: 1; bounding box: 50×40×60 Å

Foldseek 3Di:
DDDPDAAADEQAFDPCPDPAKGWLGDDQFWTWIWHQDPVRWIWIWTDGPDVVLDHIDIDGPPQVFNHWEDESFKIKTWHQDDPFDWTKIKMWGDDPPDIDIDMDTHGNPKDFRHWEDENFWIWTDIDQWIFIAGSNGHTLDIGGHPAAWHYWYDYDQKIKTWHWDWDQDPPPRATWIKIKIWIWGDDPSDTDDIDIDIDTDHPPDDDNHDYDDDDDD